Protein AF-A0A663LPG2-F1 (afdb_monomer_lite)

pLDDT: mean 79.0, std 19.65, range [31.73, 98.38]

Secondary structure (DSSP, 8-state):
--------PPPP---------PPPHHHHHHHHHHHHHHHHHHHHHHHHSHHHHHHHHHHHHHHHHHHHHHHHHHHHHHHHHHHTTT--S----GGGHHHHHHHHHHHHHHHHHHHHHHHHHHHGGGHHHHHHHHHHHHHHHHHHHHHHHHHHHHHHHHHHHHHHHHHHHHHHHTT--------

Organism: Athene cunicularia (NCBI:txid194338)

Sequence (183 aa):
MLLLFHACSPPPCSHFLPFYFLPHPKRVNRMLKMPEILQLEKEVADIVHPFYLGKKCEILQDMNRHLEAVLKEKKALRKRLVMSRCQETLPIDAAFHRYIVELLNEAVTFIEKLESHLQTVRTMPQIPNIMKNMDTALTKTELLVMDLEELADQILKWGEWQKEVYSDSICNTAGFDFGLSLT

Structure (mmCIF, N/CA/C/O backbone):
data_AF-A0A663LPG2-F1
#
_entry.id   AF-A0A663LPG2-F1
#
loop_
_atom_site.group_PDB
_atom_site.id
_atom_site.type_symbol
_atom_site.label_atom_id
_atom_site.label_alt_id
_atom_site.label_comp_id
_atom_site.label_asym_id
_atom_site.label_entity_id
_atom_site.label_seq_id
_atom_site.pdbx_PDB_ins_code
_atom_site.Cartn_x
_atom_site.Cartn_y
_atom_site.Cartn_z
_atom_site.occupancy
_atom_site.B_iso_or_equiv
_atom_site.auth_seq_id
_atom_site.auth_comp_id
_atom_site.auth_asym_id
_atom_site.auth_atom_id
_atom_site.pdbx_PDB_model_num
ATOM 1 N N . MET A 1 1 ? -31.382 -1.970 135.606 1.00 36.94 1 MET A N 1
ATOM 2 C CA . MET A 1 1 ? -31.808 -3.183 136.335 1.00 36.94 1 MET A CA 1
ATOM 3 C C . MET A 1 1 ? -32.531 -4.049 135.304 1.00 36.94 1 MET A C 1
ATOM 5 O O . MET A 1 1 ? -33.642 -3.707 134.941 1.00 36.94 1 MET A O 1
ATOM 9 N N . LEU A 1 2 ? -31.834 -4.888 134.520 1.00 31.73 2 LEU A N 1
ATOM 10 C CA . LEU A 1 2 ? -31.554 -6.306 134.838 1.00 31.73 2 LEU A CA 1
ATOM 11 C C . LEU A 1 2 ? -32.827 -6.944 135.438 1.00 31.73 2 LEU A C 1
ATOM 13 O O . LEU A 1 2 ? -33.217 -6.555 136.530 1.00 31.73 2 LEU A O 1
ATOM 17 N N . LEU A 1 3 ? -33.528 -7.862 134.761 1.00 35.97 3 LEU A N 1
ATOM 18 C CA . LEU A 1 3 ? -33.051 -9.232 134.541 1.00 35.97 3 LEU A CA 1
ATOM 19 C C . LEU A 1 3 ? -33.918 -10.056 133.547 1.00 35.97 3 LEU A C 1
ATOM 21 O O . LEU A 1 3 ? -35.136 -9.925 133.543 1.00 35.97 3 LEU A O 1
ATOM 25 N N . LEU A 1 4 ? -33.225 -10.963 132.831 1.00 38.50 4 LEU A N 1
ATOM 26 C CA . LEU A 1 4 ? -33.575 -12.361 132.465 1.00 38.50 4 LEU A CA 1
ATOM 27 C C . LEU A 1 4 ? -34.835 -12.590 131.600 1.00 38.50 4 LEU A C 1
ATOM 29 O O . LEU A 1 4 ? -35.951 -12.558 132.098 1.00 38.50 4 LEU A O 1
ATOM 33 N N . PHE A 1 5 ? -34.747 -12.813 130.279 1.00 36.38 5 PHE A N 1
ATOM 34 C CA . PHE A 1 5 ? -34.211 -14.009 129.589 1.00 36.38 5 PHE A CA 1
ATOM 35 C C . PHE A 1 5 ? -34.406 -15.321 130.366 1.00 36.38 5 PHE A C 1
ATOM 37 O O . PHE A 1 5 ? -33.590 -15.663 131.218 1.00 36.38 5 PHE A O 1
ATOM 44 N N . HIS A 1 6 ? -35.436 -16.093 130.001 1.00 40.69 6 HIS A N 1
ATOM 45 C CA . HIS A 1 6 ? -35.475 -17.528 130.273 1.00 40.69 6 HIS A CA 1
ATOM 46 C C . HIS A 1 6 ? -35.684 -18.317 128.976 1.00 40.69 6 HIS A C 1
ATOM 48 O O . HIS A 1 6 ? -36.592 -18.057 128.190 1.00 40.69 6 HIS A O 1
ATOM 54 N N . ALA A 1 7 ? -34.752 -19.244 128.779 1.00 42.06 7 ALA A N 1
ATOM 55 C CA . ALA A 1 7 ? -34.512 -20.110 127.638 1.00 42.06 7 ALA A CA 1
ATOM 56 C C . ALA A 1 7 ? -35.745 -20.869 127.114 1.00 42.06 7 ALA A C 1
ATOM 58 O O . ALA A 1 7 ? -36.407 -21.582 127.866 1.00 42.06 7 ALA A O 1
ATOM 59 N N . CYS A 1 8 ? -35.954 -20.820 125.796 1.00 35.09 8 CYS A N 1
ATOM 60 C CA . CYS A 1 8 ? -36.625 -21.885 125.058 1.00 35.09 8 CYS A CA 1
ATOM 61 C C . CYS A 1 8 ? -35.524 -22.690 124.348 1.00 35.09 8 CYS A C 1
ATOM 63 O O . CYS A 1 8 ? -34.807 -22.146 123.508 1.00 35.09 8 CYS A O 1
ATOM 65 N N . SER A 1 9 ? -35.315 -23.940 124.764 1.00 43.22 9 SER A N 1
ATOM 66 C CA . SER A 1 9 ? -34.297 -24.837 124.201 1.00 43.22 9 SER A CA 1
ATOM 67 C C . SER A 1 9 ? -34.507 -25.069 122.698 1.00 43.22 9 SER A C 1
ATOM 69 O O . SER A 1 9 ? -35.649 -25.263 122.279 1.00 43.22 9 SER A O 1
ATOM 71 N N . PRO A 1 10 ? -33.442 -25.138 121.878 1.00 50.84 10 PRO A N 1
ATOM 72 C CA . PRO A 1 10 ? -33.573 -25.602 120.503 1.00 50.84 10 PRO A CA 1
ATOM 73 C C . PRO A 1 10 ? -33.775 -27.132 120.480 1.00 50.84 10 PRO A C 1
ATOM 75 O O . PRO A 1 10 ? -33.128 -27.837 121.261 1.00 50.84 10 PRO A O 1
ATOM 78 N N . PRO A 1 11 ? -34.633 -27.684 119.600 1.00 53.28 11 PRO A N 1
ATOM 79 C CA . PRO A 1 11 ? -34.615 -29.113 119.307 1.00 53.28 11 PRO A CA 1
ATOM 80 C C . PRO A 1 11 ? -33.352 -29.475 118.497 1.00 53.28 11 PRO A C 1
ATOM 82 O O . PRO A 1 11 ? -32.727 -28.599 117.891 1.00 53.28 11 PRO A O 1
ATOM 85 N N . PRO A 1 12 ? -32.933 -30.752 118.517 1.00 49.31 12 PRO A N 1
ATOM 86 C CA . PRO A 1 12 ? -31.589 -31.157 118.131 1.00 49.31 12 PRO A CA 1
ATOM 87 C C . PRO A 1 12 ? -31.351 -31.015 116.626 1.00 49.31 12 PRO A C 1
ATOM 89 O O . PRO A 1 12 ? -32.238 -31.236 115.803 1.00 49.31 12 PRO A O 1
ATOM 92 N N . CYS A 1 13 ? -30.110 -30.667 116.290 1.00 46.69 13 CYS A N 1
ATOM 93 C CA . CYS A 1 13 ? -29.591 -30.526 114.939 1.00 46.69 13 CYS A CA 1
ATOM 94 C C . CYS A 1 13 ? -29.928 -31.744 114.063 1.00 46.69 13 CYS A C 1
ATOM 96 O O . CYS A 1 13 ? -29.320 -32.806 114.194 1.00 46.69 13 CYS A O 1
ATOM 98 N N . SER A 1 14 ? -30.838 -31.579 113.104 1.00 43.94 14 SER A N 1
ATOM 99 C CA . SER A 1 14 ? -30.910 -32.465 111.947 1.00 43.94 14 SER A CA 1
ATOM 100 C C . SER A 1 14 ? -29.763 -32.108 111.005 1.00 43.94 14 SER A C 1
ATOM 102 O O . SER A 1 14 ? -29.726 -31.013 110.441 1.00 43.94 14 SER A O 1
ATOM 104 N N . HIS A 1 15 ? -28.812 -33.032 110.881 1.00 47.00 15 HIS A N 1
ATOM 105 C CA . HIS A 1 15 ? -27.681 -32.992 109.964 1.00 47.00 15 HIS A CA 1
ATOM 106 C C . HIS A 1 15 ? -28.121 -32.580 108.549 1.00 47.00 15 HIS A C 1
ATOM 108 O O . HIS A 1 15 ? -28.647 -33.392 107.790 1.00 47.00 15 HIS A O 1
ATOM 114 N N . PHE A 1 16 ? -27.859 -31.331 108.166 1.00 42.25 16 PHE A N 1
ATOM 115 C CA . PHE A 1 16 ? -27.846 -30.950 106.759 1.00 42.25 16 PHE A CA 1
ATOM 116 C C . PHE A 1 16 ? -26.525 -31.435 106.162 1.00 42.25 16 PHE A C 1
ATOM 118 O O . PHE A 1 16 ? -25.495 -30.770 106.252 1.00 42.25 16 PHE A O 1
ATOM 125 N N . LEU A 1 17 ? -26.552 -32.627 105.565 1.00 45.06 17 LEU A N 1
ATOM 126 C CA . LEU A 1 17 ? -25.561 -32.990 104.556 1.00 45.06 17 LEU A CA 1
ATOM 127 C C . LEU A 1 17 ? -25.638 -31.943 103.431 1.00 45.06 17 LEU A C 1
ATOM 129 O O . LEU A 1 17 ? -26.748 -31.631 102.984 1.00 45.06 17 LEU A O 1
ATOM 133 N N . PRO A 1 18 ? -24.507 -31.399 102.947 1.00 45.03 18 PRO A N 1
ATOM 134 C CA . PRO A 1 18 ? -24.533 -30.543 101.778 1.00 45.03 18 PRO A CA 1
ATOM 135 C C . PRO A 1 18 ? -24.946 -31.427 100.605 1.00 45.03 18 PRO A C 1
ATOM 137 O O . PRO A 1 18 ? -24.195 -32.293 100.155 1.00 45.03 18 PRO A O 1
ATOM 140 N N . PHE A 1 19 ? -26.180 -31.246 100.144 1.00 44.72 19 PHE A N 1
ATOM 141 C CA . PHE A 1 19 ? -26.645 -31.807 98.889 1.00 44.72 19 PHE A CA 1
ATOM 142 C C . PHE A 1 19 ? -25.753 -31.224 97.786 1.00 44.72 19 PHE A C 1
ATOM 144 O O . PHE A 1 19 ? -26.004 -30.134 97.271 1.00 44.72 19 PHE A O 1
ATOM 151 N N . TYR A 1 20 ? -24.688 -31.938 97.420 1.00 53.47 20 TYR A N 1
ATOM 152 C CA . TYR A 1 20 ? -24.052 -31.750 96.127 1.00 53.47 20 TYR A CA 1
ATOM 153 C C . TYR A 1 20 ? -25.104 -32.142 95.097 1.00 53.47 20 TYR A C 1
ATOM 155 O O . TYR A 1 20 ? -25.332 -33.321 94.829 1.00 53.47 20 TYR A O 1
ATOM 163 N N . PHE A 1 21 ? -25.819 -31.142 94.586 1.00 59.56 21 PHE A N 1
ATOM 164 C CA . PHE A 1 21 ? -26.759 -31.313 93.493 1.00 59.56 21 PHE A CA 1
ATOM 165 C C . PHE A 1 21 ? -25.969 -31.816 92.284 1.00 59.56 21 PHE A C 1
ATOM 167 O O . PHE A 1 21 ? -25.383 -31.033 91.537 1.00 59.56 21 PHE A O 1
ATOM 174 N N . LEU A 1 22 ? -25.924 -33.138 92.109 1.00 62.94 22 LEU A N 1
ATOM 175 C CA . LEU A 1 22 ? -25.410 -33.759 90.900 1.00 62.94 22 LEU A CA 1
ATOM 176 C C . LEU A 1 22 ? -26.275 -33.253 89.740 1.00 62.94 22 LEU A C 1
ATOM 178 O O . LEU A 1 22 ? -27.493 -33.473 89.737 1.00 62.94 22 LEU A O 1
ATOM 182 N N . PRO A 1 23 ? -25.696 -32.507 88.783 1.00 68.75 23 PRO A N 1
ATOM 183 C CA . PRO A 1 23 ? -26.473 -31.931 87.705 1.00 68.75 23 PRO A CA 1
ATOM 184 C C . PRO A 1 23 ? -27.132 -33.057 86.910 1.00 68.75 23 PRO A C 1
ATOM 186 O O . PRO A 1 23 ? -26.486 -34.035 86.537 1.00 68.75 23 PRO A O 1
ATOM 189 N N . HIS A 1 24 ? -28.433 -32.912 86.639 1.00 79.31 24 HIS A N 1
ATOM 190 C CA . HIS A 1 24 ? -29.172 -33.899 85.858 1.00 79.31 24 HIS A CA 1
ATOM 191 C C . HIS A 1 24 ? -28.435 -34.225 84.544 1.00 79.31 24 HIS A C 1
ATOM 193 O O . HIS A 1 24 ? -27.950 -33.299 83.886 1.00 79.31 24 HIS A O 1
ATOM 199 N N . PRO A 1 25 ? -28.439 -35.491 84.082 1.00 78.38 25 PRO A N 1
ATOM 200 C CA . PRO A 1 25 ? -27.711 -35.923 82.882 1.00 78.38 25 PRO A CA 1
ATOM 201 C C . PRO A 1 25 ? -28.014 -35.068 81.641 1.00 78.38 25 PRO A C 1
ATOM 203 O O . PRO A 1 25 ? -27.132 -34.737 80.853 1.00 78.38 25 PRO A O 1
ATOM 206 N N . LYS A 1 26 ? -29.269 -34.616 81.507 1.00 79.25 26 LYS A N 1
ATOM 207 C CA . LYS A 1 26 ? -29.713 -33.712 80.432 1.00 79.25 26 LYS A CA 1
ATOM 208 C C . LYS A 1 26 ? -29.022 -32.343 80.469 1.00 79.25 26 LYS A C 1
AT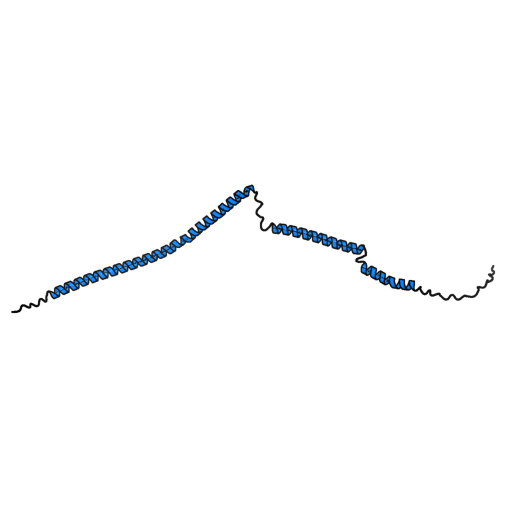OM 210 O O . LYS A 1 26 ? -28.841 -31.718 79.429 1.00 79.25 26 LYS A O 1
ATOM 215 N N . ARG A 1 27 ? -28.672 -31.846 81.657 1.00 79.81 27 ARG A N 1
ATOM 216 C CA . ARG A 1 27 ? -27.989 -30.562 81.860 1.00 79.81 27 ARG A CA 1
ATOM 217 C C . ARG A 1 27 ? -26.504 -30.678 81.520 1.00 79.81 27 ARG A C 1
ATOM 219 O O . ARG A 1 27 ? -26.007 -29.827 80.795 1.00 79.81 27 ARG A O 1
ATOM 226 N N . VAL A 1 28 ? -25.858 -31.766 81.941 1.00 81.44 28 VAL A N 1
ATOM 227 C CA . VAL A 1 28 ? -24.457 -32.073 81.601 1.00 81.44 28 VAL A CA 1
ATOM 228 C C . VAL A 1 28 ? -24.283 -32.237 80.090 1.00 81.44 28 VAL A C 1
ATOM 230 O O . VAL A 1 28 ? -23.435 -31.581 79.498 1.00 81.44 28 VAL A O 1
ATOM 233 N N . ASN A 1 29 ? -25.160 -33.006 79.435 1.00 82.25 29 ASN A N 1
ATOM 234 C CA . ASN A 1 29 ? -25.123 -33.189 77.981 1.00 82.25 29 ASN A CA 1
ATOM 235 C C . ASN A 1 29 ? -25.323 -31.871 77.207 1.00 82.25 29 ASN A C 1
ATOM 237 O O . ASN A 1 29 ? -24.709 -31.659 76.170 1.00 82.25 29 ASN A O 1
ATOM 241 N N . ARG A 1 30 ? -26.160 -30.951 77.710 1.00 82.94 30 ARG A N 1
ATOM 242 C CA . ARG A 1 30 ? -26.286 -29.609 77.117 1.00 82.94 30 ARG A CA 1
ATOM 243 C C . ARG A 1 30 ? -25.010 -28.792 77.288 1.00 82.94 30 ARG A C 1
ATOM 245 O O . ARG A 1 30 ? -24.569 -28.189 76.322 1.00 82.94 30 ARG A O 1
ATOM 252 N N . MET A 1 31 ? -24.414 -28.791 78.481 1.00 82.56 31 MET A N 1
ATOM 253 C CA . MET A 1 31 ? -23.178 -28.044 78.748 1.00 82.56 31 MET A CA 1
ATOM 254 C C . MET A 1 31 ? -22.002 -28.546 77.908 1.00 82.56 31 MET A C 1
ATOM 256 O O . MET A 1 31 ? -21.205 -27.730 77.470 1.00 82.56 31 MET A O 1
ATOM 260 N N . LEU A 1 32 ? -21.930 -29.849 77.621 1.00 87.19 32 LEU A N 1
ATOM 261 C CA . LEU A 1 32 ? -20.898 -30.420 76.750 1.00 87.19 32 LEU A CA 1
ATOM 262 C C . LEU A 1 32 ? -21.072 -30.044 75.268 1.00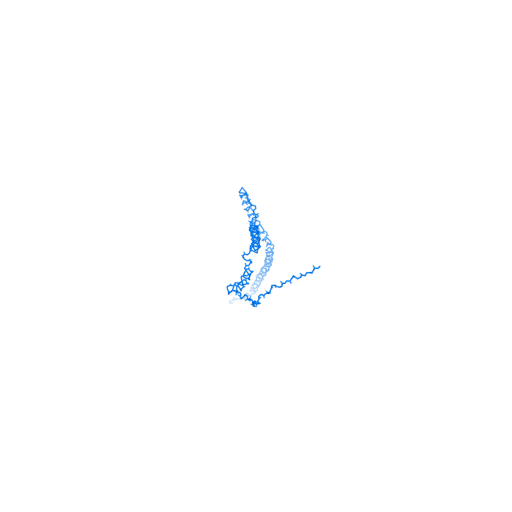 87.19 32 LEU A C 1
ATOM 264 O O . LEU A 1 32 ? -20.081 -29.974 74.555 1.00 87.19 32 LEU A O 1
ATOM 268 N N . LYS A 1 33 ? -22.302 -29.765 74.811 1.00 86.25 33 LYS A N 1
ATOM 269 C CA . LYS A 1 33 ? -22.598 -29.397 73.412 1.00 86.25 33 LYS A CA 1
ATOM 270 C C . LYS A 1 33 ? -22.426 -27.909 73.103 1.00 86.25 33 LYS A C 1
ATOM 272 O O . LYS A 1 33 ? -22.193 -27.550 71.956 1.00 86.25 33 LYS A O 1
ATOM 277 N N . MET A 1 34 ? -22.546 -27.034 74.102 1.00 86.75 34 MET A N 1
ATOM 278 C CA . MET A 1 34 ? -22.424 -25.580 73.901 1.00 86.75 34 MET A CA 1
ATOM 279 C C . MET A 1 34 ? -21.070 -25.139 73.313 1.00 86.75 34 MET A C 1
ATOM 281 O O . MET A 1 34 ? -21.086 -24.316 72.403 1.00 86.75 34 MET A O 1
ATOM 285 N N . PRO A 1 35 ? -19.910 -25.668 73.754 1.00 89.62 35 PRO A N 1
ATOM 286 C CA . PRO A 1 35 ? -18.616 -25.309 73.173 1.00 89.62 35 PRO A CA 1
ATOM 287 C C . PRO A 1 35 ? -18.516 -25.686 71.694 1.00 89.62 35 PRO A C 1
ATOM 289 O O . PRO A 1 35 ? -17.987 -24.919 70.901 1.00 89.62 35 PRO A O 1
ATOM 292 N N . GLU A 1 36 ? -19.058 -26.848 71.328 1.00 88.12 36 GLU A N 1
ATOM 293 C CA . GLU A 1 36 ? -19.054 -27.368 69.960 1.00 88.12 36 GLU A CA 1
ATOM 294 C C . GLU A 1 36 ? -19.925 -26.500 69.037 1.00 88.12 36 GLU A C 1
ATOM 296 O O . GLU A 1 36 ? -19.512 -26.150 67.936 1.00 88.12 36 GLU A O 1
ATOM 301 N N . ILE A 1 37 ? -21.092 -26.060 69.526 1.00 86.81 37 ILE A N 1
ATOM 302 C CA . ILE A 1 37 ? -21.976 -25.125 68.813 1.00 86.81 37 ILE A CA 1
ATOM 303 C C . ILE A 1 37 ? -21.298 -23.764 68.622 1.00 86.81 37 ILE A C 1
ATOM 305 O O . ILE A 1 37 ? -21.288 -23.243 67.514 1.00 86.81 37 ILE A O 1
ATOM 309 N N . LEU A 1 38 ? -20.688 -23.207 69.670 1.00 87.00 38 LEU A N 1
ATOM 310 C CA . LEU A 1 38 ? -19.997 -21.914 69.591 1.00 87.00 38 LEU A CA 1
ATOM 311 C C . LEU A 1 38 ? -18.782 -21.962 68.654 1.00 87.00 38 LEU A C 1
ATOM 313 O O . LEU A 1 38 ? -18.487 -20.993 67.955 1.00 87.00 38 LEU A O 1
ATOM 317 N N . GLN A 1 39 ? -18.077 -23.093 68.627 1.00 90.25 39 GLN A N 1
ATOM 318 C CA . GLN A 1 39 ? -16.966 -23.316 67.711 1.00 90.25 39 GLN A CA 1
ATOM 319 C C . GLN A 1 39 ? -17.459 -23.385 66.259 1.00 90.25 39 GLN A C 1
ATOM 321 O O . GLN A 1 39 ? -16.895 -22.710 65.400 1.00 90.25 39 GLN A O 1
ATOM 326 N N . LEU A 1 40 ? -18.552 -24.110 65.999 1.00 87.12 40 LEU A N 1
ATOM 327 C CA . LEU A 1 40 ? -19.189 -24.157 64.680 1.00 87.12 40 LEU A CA 1
ATOM 328 C C . LEU A 1 40 ? -19.693 -22.776 64.235 1.00 87.12 40 LEU A C 1
ATOM 330 O O . LEU A 1 40 ? -19.466 -22.375 63.098 1.00 87.12 40 LEU A O 1
ATOM 334 N N . GLU A 1 41 ? -20.321 -22.004 65.123 1.00 86.25 41 GLU A N 1
ATOM 335 C CA . GLU A 1 41 ? -20.753 -20.632 64.821 1.00 86.25 41 GLU A CA 1
ATOM 336 C C . GLU A 1 41 ? -19.573 -19.733 64.441 1.00 86.25 41 GLU A C 1
ATOM 338 O O . GLU A 1 41 ? -19.681 -18.931 63.515 1.00 86.25 41 GLU A O 1
ATOM 343 N N . LYS A 1 42 ? -18.427 -19.894 65.110 1.00 87.12 42 LYS A N 1
ATOM 344 C CA . LYS A 1 42 ? -17.199 -19.161 64.794 1.00 87.12 42 LYS A CA 1
ATOM 345 C C . LYS A 1 42 ? -16.592 -19.585 63.455 1.00 87.12 42 LYS A C 1
ATOM 347 O O . LYS A 1 42 ? -16.136 -18.722 62.709 1.00 87.12 42 LYS A O 1
ATOM 352 N N . GLU A 1 43 ? -16.574 -20.881 63.156 1.00 88.19 43 GLU A N 1
ATOM 353 C CA . GLU A 1 43 ? -16.028 -21.430 61.907 1.00 88.19 43 GLU A CA 1
ATOM 354 C C . GLU A 1 43 ? -16.861 -21.046 60.683 1.00 88.19 43 GLU A C 1
ATOM 356 O O . GLU A 1 43 ? -16.311 -20.866 59.602 1.00 88.19 43 GLU A O 1
ATOM 361 N N . VAL A 1 44 ? -18.171 -20.873 60.864 1.00 88.31 44 VAL A N 1
ATOM 362 C CA . VAL A 1 44 ? -19.126 -20.569 59.788 1.00 88.31 44 VAL A CA 1
ATOM 363 C C . VAL A 1 44 ? -19.481 -19.066 59.739 1.00 88.31 44 VAL A C 1
ATOM 365 O O . VAL A 1 44 ? -20.188 -18.595 58.842 1.00 88.31 44 VAL A O 1
ATOM 368 N N . ALA A 1 45 ? -18.967 -18.260 60.676 1.00 85.44 45 ALA A N 1
ATOM 369 C CA . ALA A 1 45 ? -19.272 -16.831 60.781 1.00 85.44 45 ALA A CA 1
ATOM 370 C C . ALA A 1 45 ? -18.955 -16.051 59.497 1.00 85.44 45 ALA A C 1
ATOM 372 O O . ALA A 1 45 ? -19.655 -15.100 59.157 1.00 85.44 45 ALA A O 1
ATOM 373 N N . ASP A 1 46 ? -17.929 -16.451 58.753 1.00 81.19 46 ASP A N 1
ATOM 374 C CA . ASP A 1 46 ? -17.491 -15.771 57.539 1.00 81.19 46 ASP A CA 1
ATOM 375 C C . ASP A 1 46 ? -18.445 -15.958 56.340 1.00 81.19 46 ASP A C 1
ATOM 377 O O . ASP A 1 46 ? -18.305 -15.240 55.343 1.00 81.19 46 ASP A O 1
ATOM 381 N N . ILE A 1 47 ? -19.392 -16.898 56.425 1.00 86.00 47 ILE A N 1
ATOM 382 C CA . ILE A 1 47 ? -20.415 -17.162 55.402 1.00 86.00 47 ILE A CA 1
ATOM 383 C C . ILE A 1 47 ? -21.855 -16.994 55.903 1.00 86.00 47 ILE A C 1
ATOM 385 O O . ILE A 1 47 ? -22.747 -16.791 55.085 1.00 86.00 47 ILE A O 1
ATOM 389 N N . VAL A 1 48 ? -22.100 -17.029 57.217 1.00 83.25 48 VAL A N 1
ATOM 390 C CA . VAL A 1 48 ? -23.453 -16.879 57.792 1.00 83.25 48 VAL A CA 1
ATOM 391 C C . VAL A 1 48 ? -23.671 -15.516 58.443 1.00 83.25 48 VAL A C 1
ATOM 393 O O . VAL A 1 48 ? -24.788 -14.999 58.423 1.00 83.25 48 VAL A O 1
ATOM 396 N N . HIS A 1 49 ? -22.636 -14.893 59.010 1.00 89.75 49 HIS A N 1
ATOM 397 C CA . HIS A 1 49 ? -22.830 -13.656 59.755 1.00 89.75 49 HIS A CA 1
ATOM 398 C C . HIS A 1 49 ? -22.919 -12.444 58.801 1.00 89.75 49 HIS A C 1
ATOM 400 O O . HIS A 1 49 ? -21.975 -12.193 58.039 1.00 89.75 49 HIS A O 1
ATOM 406 N N . PRO A 1 50 ? -23.987 -11.620 58.883 1.00 89.25 50 PRO A N 1
ATOM 407 C CA . PRO A 1 50 ? -24.243 -10.527 57.939 1.00 89.25 50 PRO A CA 1
ATOM 408 C C . PRO A 1 50 ? -23.084 -9.540 57.774 1.00 89.25 50 PRO A C 1
ATOM 410 O O . PRO A 1 50 ? -22.826 -9.075 56.671 1.00 89.25 50 PRO A O 1
ATOM 413 N N . PHE A 1 51 ? -22.352 -9.250 58.855 1.00 88.62 51 PHE A N 1
ATOM 414 C CA . PHE A 1 51 ? -21.179 -8.370 58.811 1.00 88.62 51 PHE A CA 1
ATOM 415 C C . PHE A 1 51 ? -20.061 -8.891 57.889 1.00 88.62 51 PHE A C 1
ATOM 417 O O . PHE A 1 51 ? -19.595 -8.167 57.009 1.00 88.62 51 PHE A O 1
ATOM 424 N N . TYR A 1 52 ? -19.626 -10.145 58.068 1.00 87.69 52 TYR A N 1
ATOM 425 C CA . TYR A 1 52 ? -18.543 -10.715 57.261 1.00 87.69 52 TYR A CA 1
ATOM 426 C C . TYR A 1 52 ? -19.002 -10.974 55.825 1.00 87.69 52 TYR A C 1
ATOM 428 O O . TYR A 1 52 ? -18.241 -10.734 54.886 1.00 87.69 52 TYR A O 1
ATOM 436 N N . LEU A 1 53 ? -20.261 -11.387 55.654 1.00 89.56 53 LEU A N 1
ATOM 437 C CA . LEU A 1 53 ? -20.868 -11.576 54.343 1.00 89.56 53 LEU A CA 1
ATOM 438 C C . LEU A 1 53 ? -20.958 -10.253 53.570 1.00 89.56 53 LEU A C 1
ATOM 440 O O . LEU A 1 53 ? -20.520 -10.191 52.426 1.00 89.56 53 LEU A O 1
ATOM 444 N N . GLY A 1 54 ? -21.437 -9.182 54.210 1.00 91.38 54 GLY A N 1
ATOM 445 C CA . GLY A 1 54 ? -21.521 -7.846 53.619 1.00 91.38 54 GLY A CA 1
ATOM 446 C C . GLY A 1 54 ? -20.161 -7.344 53.141 1.00 91.38 54 GLY A C 1
ATOM 447 O O . GLY A 1 54 ? -20.023 -6.940 51.990 1.00 91.38 54 GLY A O 1
ATOM 448 N N . LYS A 1 55 ? -19.121 -7.500 53.970 1.00 92.38 55 LYS A N 1
ATOM 449 C CA . LYS A 1 55 ? -17.748 -7.132 53.602 1.00 92.38 55 LYS A CA 1
ATOM 450 C C . LYS A 1 55 ? -17.226 -7.921 52.393 1.00 92.38 55 LYS A C 1
ATOM 452 O O . LYS A 1 55 ? -16.581 -7.352 51.516 1.00 92.38 55 LYS A O 1
ATOM 457 N N . LYS A 1 56 ? -17.509 -9.227 52.312 1.00 92.25 56 LYS A N 1
ATOM 458 C CA . LYS A 1 56 ? -17.156 -10.049 51.139 1.00 92.25 56 LYS A CA 1
ATOM 459 C C . LYS A 1 56 ? -17.939 -9.617 49.892 1.00 92.25 56 LYS A C 1
ATOM 461 O O . LYS A 1 56 ? -17.356 -9.537 48.812 1.00 92.25 56 LYS A O 1
ATOM 466 N N . CYS A 1 57 ? -19.228 -9.305 50.033 1.00 93.25 57 CYS A N 1
ATOM 467 C CA . CYS A 1 57 ? -20.061 -8.800 48.942 1.00 93.25 57 CYS A CA 1
ATOM 468 C C . CYS A 1 57 ? -19.551 -7.460 48.402 1.00 93.25 57 CYS A C 1
ATOM 470 O O . CYS A 1 57 ? -19.493 -7.296 47.188 1.00 93.25 57 CYS A O 1
ATOM 472 N N . GLU A 1 58 ? -19.135 -6.535 49.268 1.00 95.62 58 GLU A N 1
ATOM 473 C CA . GLU A 1 58 ? -18.549 -5.253 48.859 1.00 95.62 58 GLU A CA 1
ATOM 474 C C . GLU A 1 58 ? -17.279 -5.447 48.027 1.00 95.62 58 GLU A C 1
ATOM 476 O O . GLU A 1 58 ? -17.160 -4.862 46.952 1.00 95.62 58 GLU A O 1
ATOM 481 N N . ILE A 1 59 ? -16.370 -6.323 48.470 1.00 95.94 59 ILE A N 1
ATOM 482 C CA . ILE A 1 59 ? -15.134 -6.643 47.740 1.00 95.94 59 ILE A CA 1
ATOM 483 C C . ILE A 1 59 ? -15.450 -7.233 46.358 1.00 95.94 59 ILE A C 1
ATOM 485 O O . ILE A 1 59 ? -14.859 -6.831 45.356 1.00 95.94 59 ILE A O 1
ATOM 489 N N . LEU A 1 60 ? -16.402 -8.168 46.280 1.00 96.81 60 LEU A N 1
ATOM 490 C CA . LEU A 1 60 ? -16.811 -8.775 45.010 1.00 96.81 60 LEU A CA 1
ATOM 491 C C . LEU A 1 60 ? -17.477 -7.766 44.070 1.00 96.81 60 LEU A C 1
ATOM 493 O O . LEU A 1 60 ? -17.218 -7.774 42.867 1.00 96.81 60 LEU A O 1
ATOM 497 N N . GLN A 1 61 ? -18.317 -6.879 44.603 1.00 97.69 61 GLN A N 1
ATOM 498 C CA . GLN A 1 61 ? -18.922 -5.805 43.819 1.00 97.69 61 GLN A CA 1
ATOM 499 C C . GLN A 1 61 ? -17.866 -4.840 43.288 1.00 97.69 61 GLN A C 1
ATOM 501 O O . GLN A 1 61 ? -17.965 -4.398 42.144 1.00 97.69 61 GLN A O 1
ATOM 506 N N . ASP A 1 62 ? -16.848 -4.536 44.088 1.00 98.12 62 ASP A N 1
ATOM 507 C CA . ASP A 1 62 ? -15.757 -3.667 43.674 1.00 98.12 62 ASP A CA 1
ATOM 508 C C . ASP A 1 62 ? -14.916 -4.291 42.556 1.00 98.12 62 ASP A C 1
ATOM 510 O O . ASP A 1 62 ? -14.713 -3.672 41.510 1.00 98.12 62 ASP A O 1
ATOM 514 N N . MET A 1 63 ? -14.551 -5.569 42.698 1.00 98.19 63 MET A N 1
ATOM 515 C CA . MET A 1 63 ? -13.923 -6.342 41.623 1.00 98.19 63 MET A CA 1
ATOM 516 C C . MET A 1 63 ? -14.758 -6.336 40.340 1.00 98.19 63 MET A C 1
ATOM 518 O O . MET A 1 63 ? -14.209 -6.119 39.260 1.00 98.19 63 MET A O 1
ATOM 522 N N . ASN A 1 64 ? -16.074 -6.538 40.435 1.00 98.25 64 ASN A N 1
ATOM 523 C CA . ASN A 1 64 ? -16.951 -6.515 39.265 1.00 98.25 64 ASN A CA 1
ATOM 524 C C . ASN A 1 64 ? -16.958 -5.143 38.580 1.00 98.25 64 ASN A C 1
ATOM 526 O O . ASN A 1 64 ? -16.815 -5.082 37.359 1.00 98.25 64 ASN A O 1
ATOM 530 N N . ARG A 1 65 ? -17.030 -4.042 39.342 1.00 98.25 65 ARG A N 1
ATOM 531 C CA . ARG A 1 65 ? -16.923 -2.679 38.787 1.00 98.25 65 ARG A CA 1
ATOM 532 C C . ARG A 1 65 ? -15.593 -2.464 38.065 1.00 98.25 65 ARG A C 1
ATOM 534 O O . ARG A 1 65 ? -15.569 -1.930 36.955 1.00 98.25 65 ARG A O 1
ATOM 541 N N . HIS A 1 66 ? -14.489 -2.916 38.657 1.00 98.31 66 HIS A N 1
ATOM 542 C CA . HIS A 1 66 ? -13.172 -2.847 38.027 1.00 98.31 66 HIS A CA 1
ATOM 543 C C . HIS A 1 66 ? -13.100 -3.673 36.735 1.00 98.31 66 HIS A C 1
ATOM 545 O O . HIS A 1 66 ? -12.597 -3.184 35.722 1.00 98.31 66 HIS A O 1
ATOM 551 N N . LEU A 1 67 ? -13.640 -4.894 36.728 1.00 98.38 67 LEU A N 1
ATOM 552 C CA . LEU A 1 67 ? -13.692 -5.744 35.536 1.00 98.38 67 LEU A CA 1
ATOM 553 C C . LEU A 1 67 ? -14.531 -5.114 34.419 1.00 98.38 67 LEU A C 1
ATOM 555 O O . LEU A 1 67 ? -14.107 -5.118 33.263 1.00 98.38 67 LEU A O 1
ATOM 559 N N . GLU A 1 68 ? -15.682 -4.524 34.742 1.00 98.38 68 GLU A N 1
ATOM 560 C CA . GLU A 1 68 ? -16.506 -3.797 33.773 1.00 98.38 68 GLU A CA 1
ATOM 561 C C . GLU A 1 68 ? -15.757 -2.611 33.154 1.00 98.38 68 GLU A C 1
ATOM 563 O O . GLU A 1 68 ? -15.780 -2.437 31.930 1.00 98.38 68 GLU A O 1
ATOM 568 N N . ALA A 1 69 ? -15.036 -1.833 33.969 1.00 98.38 69 ALA A N 1
ATOM 569 C CA . ALA A 1 69 ? -14.213 -0.724 33.493 1.00 98.38 69 ALA A CA 1
ATOM 570 C C . ALA A 1 69 ? -13.106 -1.208 32.540 1.00 98.38 69 ALA A C 1
ATOM 572 O O . ALA A 1 69 ? -12.963 -0.682 31.433 1.00 98.38 69 ALA A O 1
ATOM 573 N N . VAL A 1 70 ? -12.382 -2.270 32.912 1.00 98.19 70 VAL A N 1
ATOM 574 C CA . VAL A 1 70 ? -11.339 -2.879 32.069 1.00 98.19 70 VAL A CA 1
ATOM 575 C C . VAL A 1 70 ? -11.921 -3.403 30.753 1.00 98.19 70 VAL A C 1
ATOM 577 O O . VAL A 1 70 ? -11.332 -3.209 29.688 1.00 98.19 70 VAL A O 1
ATOM 580 N N . LEU A 1 71 ? -13.093 -4.042 30.783 1.00 98.12 71 LEU A N 1
ATOM 581 C CA . LEU A 1 71 ? -13.759 -4.534 29.576 1.00 98.12 71 LEU A CA 1
ATOM 582 C C . LEU A 1 71 ? -14.207 -3.393 28.655 1.00 98.12 71 LEU A C 1
ATOM 584 O O . LEU A 1 71 ? -14.101 -3.525 27.431 1.00 98.12 71 LEU A O 1
ATOM 588 N N . LYS A 1 72 ? -14.682 -2.277 29.216 1.00 97.88 72 LYS A N 1
ATOM 589 C CA . LYS A 1 72 ? -15.056 -1.078 28.457 1.00 97.88 72 LYS A CA 1
ATOM 590 C C . LYS A 1 72 ? -13.841 -0.465 27.759 1.00 97.88 72 LYS A C 1
ATOM 592 O O . LYS A 1 72 ? -13.901 -0.239 26.550 1.00 97.88 72 LYS A O 1
ATOM 597 N N . GLU A 1 73 ? -12.730 -0.302 28.473 1.00 97.06 73 GLU A N 1
ATOM 598 C CA . GLU A 1 73 ? -11.471 0.191 27.903 1.00 97.06 73 GLU A CA 1
ATOM 599 C C . GLU A 1 73 ? -10.908 -0.760 26.844 1.00 97.06 73 GLU A C 1
ATOM 601 O O . GLU A 1 73 ? -10.545 -0.331 25.752 1.00 97.06 73 GLU A O 1
ATOM 606 N N . LYS A 1 74 ? -10.930 -2.077 27.084 1.00 95.75 74 LYS A N 1
ATOM 607 C CA . LYS A 1 74 ? -10.517 -3.079 26.087 1.00 95.75 74 LYS A CA 1
ATOM 608 C C . LYS A 1 74 ? -11.344 -2.980 24.802 1.00 95.75 74 LYS A C 1
ATOM 610 O O . LYS A 1 74 ? -10.784 -3.063 23.707 1.00 95.75 74 LYS A O 1
ATOM 615 N N . LYS A 1 75 ? -12.668 -2.803 24.908 1.00 94.69 75 LYS A N 1
ATOM 616 C CA . LYS A 1 75 ? -13.553 -2.594 23.747 1.00 94.69 75 LYS A CA 1
ATOM 617 C C . LYS A 1 75 ? -13.232 -1.280 23.027 1.00 94.69 75 LYS A C 1
ATOM 619 O O . LYS A 1 75 ? -13.135 -1.282 21.800 1.00 94.69 75 LYS A O 1
ATOM 624 N N . ALA A 1 76 ? -13.025 -0.188 23.765 1.00 91.81 76 ALA A N 1
ATOM 625 C CA . ALA A 1 76 ? -12.660 1.113 23.205 1.00 91.81 76 ALA A CA 1
ATOM 626 C C . ALA A 1 76 ? -11.301 1.071 22.487 1.00 91.81 76 ALA A C 1
ATOM 628 O O . ALA A 1 76 ? -11.177 1.545 21.357 1.00 91.81 76 ALA A O 1
ATOM 629 N N . LEU A 1 77 ? -10.304 0.430 23.096 1.00 89.12 77 LEU A N 1
ATOM 630 C CA . LEU A 1 77 ? -8.983 0.220 22.517 1.00 89.12 77 LEU A CA 1
ATOM 631 C C . LEU A 1 77 ? -9.058 -0.651 21.262 1.00 89.12 77 LEU A C 1
ATOM 633 O O . LEU A 1 77 ? -8.469 -0.292 20.248 1.00 89.12 77 LEU A O 1
ATOM 637 N N . ARG A 1 78 ? -9.827 -1.749 21.282 1.00 85.81 78 ARG A N 1
ATOM 638 C CA . ARG A 1 78 ? -10.051 -2.577 20.087 1.00 85.81 78 ARG A CA 1
ATOM 639 C C . ARG A 1 78 ? -10.685 -1.763 18.963 1.00 85.81 78 ARG A C 1
ATOM 641 O O . ARG A 1 78 ? -10.230 -1.873 17.833 1.00 85.81 78 ARG A O 1
ATOM 648 N N . LYS A 1 79 ? -11.682 -0.920 19.261 1.00 82.50 79 LYS A N 1
ATOM 649 C CA . LYS A 1 79 ? -12.279 -0.012 18.271 1.00 82.50 79 LYS A CA 1
ATOM 650 C C . LYS A 1 79 ? -11.217 0.921 17.683 1.00 82.50 79 LYS A C 1
ATOM 652 O O . LYS A 1 79 ? -11.087 0.977 16.468 1.00 82.50 79 LYS A O 1
ATOM 657 N N . ARG A 1 80 ? -10.415 1.582 18.525 1.00 82.88 80 ARG A N 1
ATOM 658 C CA . ARG A 1 80 ? -9.329 2.480 18.090 1.00 82.88 80 ARG A CA 1
ATOM 659 C C . ARG A 1 80 ? -8.285 1.767 17.227 1.00 82.88 80 ARG A C 1
ATOM 661 O O . ARG A 1 80 ? -7.949 2.278 16.171 1.00 82.88 80 ARG A O 1
ATOM 668 N N . LEU A 1 81 ? -7.820 0.587 17.639 1.00 70.19 81 LEU A N 1
ATOM 669 C CA . LEU A 1 81 ? -6.807 -0.192 16.915 1.00 70.19 81 LEU A CA 1
ATOM 670 C C . LEU A 1 81 ? -7.319 -0.774 15.589 1.00 70.19 81 LEU A C 1
ATOM 672 O O . LEU A 1 81 ? -6.546 -0.907 14.645 1.00 70.19 81 LEU A O 1
ATOM 676 N N . VAL A 1 82 ? -8.606 -1.131 15.512 1.00 66.38 82 VAL A N 1
ATOM 677 C CA . VAL A 1 82 ? -9.249 -1.569 14.261 1.00 66.38 82 VAL A CA 1
ATOM 678 C C . VAL A 1 82 ? -9.446 -0.384 13.311 1.00 66.38 82 VAL A C 1
ATOM 680 O O . VAL A 1 82 ? -9.231 -0.532 12.113 1.00 66.38 82 VAL A O 1
ATOM 683 N N . MET A 1 83 ? -9.787 0.801 13.828 1.00 57.47 83 MET A N 1
ATOM 684 C CA . MET A 1 83 ? -9.901 2.022 13.016 1.00 57.47 83 MET A CA 1
ATOM 685 C C . MET A 1 83 ? -8.523 2.524 12.534 1.00 57.47 83 MET A C 1
ATOM 687 O O . MET A 1 83 ? -8.414 3.066 11.440 1.00 57.47 83 MET A O 1
ATOM 691 N N . SER A 1 84 ? -7.447 2.295 13.297 1.00 52.50 84 SER A N 1
ATOM 692 C CA . SER A 1 84 ? -6.126 2.902 13.063 1.00 52.50 84 SER A CA 1
ATOM 693 C C . SER A 1 84 ? -5.224 2.195 12.042 1.00 52.50 84 SER A C 1
ATOM 695 O O . SER A 1 84 ? -4.033 2.491 12.006 1.00 52.50 84 SER A O 1
ATOM 697 N N . ARG A 1 85 ? -5.715 1.225 11.260 1.00 53.34 85 ARG A N 1
ATOM 698 C CA . ARG A 1 85 ? -4.888 0.587 10.211 1.00 53.34 85 ARG A CA 1
ATOM 699 C C . ARG A 1 85 ? -5.460 0.660 8.795 1.00 53.34 85 ARG A C 1
ATOM 701 O O . ARG A 1 85 ? -4.716 0.376 7.864 1.00 53.34 85 ARG A O 1
ATOM 708 N N . CYS A 1 86 ? -6.720 1.069 8.611 1.00 48.38 86 CYS A N 1
ATOM 709 C CA . CYS A 1 86 ? -7.347 1.144 7.279 1.00 48.38 86 CYS A CA 1
ATOM 710 C C . CYS A 1 86 ? -8.361 2.296 7.087 1.00 48.38 86 CYS A C 1
ATOM 712 O O . CYS A 1 86 ? -9.113 2.258 6.119 1.00 48.38 86 CYS A O 1
ATOM 714 N N . GLN A 1 87 ? -8.428 3.302 7.969 1.00 50.47 87 GLN A N 1
ATOM 715 C CA . GLN A 1 87 ? -9.379 4.425 7.837 1.00 50.47 87 GLN A CA 1
ATOM 716 C C . GLN A 1 87 ? -8.742 5.800 8.082 1.00 50.47 87 GLN A C 1
ATOM 718 O O . GLN A 1 87 ? -9.267 6.631 8.815 1.00 50.47 87 GLN A O 1
ATOM 723 N N . GLU A 1 88 ? -7.617 6.063 7.421 1.00 48.69 88 GLU A N 1
ATOM 724 C CA . GLU A 1 88 ? -7.282 7.440 7.022 1.00 48.69 88 GLU A CA 1
ATOM 725 C C . GLU A 1 88 ? -7.760 7.757 5.597 1.00 48.69 88 GLU A C 1
ATOM 727 O O . GLU A 1 88 ? -7.443 8.804 5.047 1.00 48.69 88 GLU A O 1
ATOM 732 N N . THR A 1 89 ?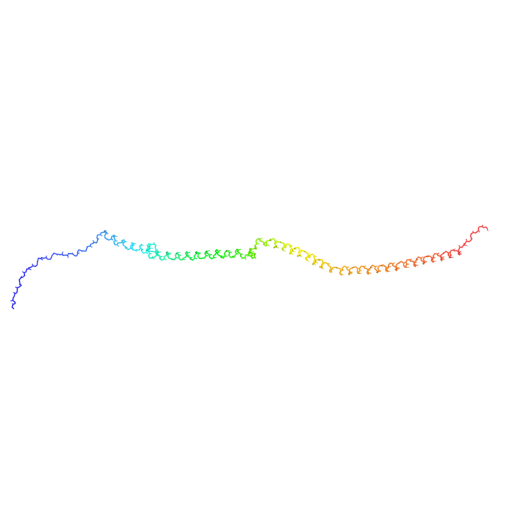 -8.616 6.923 5.002 1.00 55.47 89 THR A N 1
ATOM 733 C CA . THR A 1 89 ? -9.667 7.512 4.181 1.00 55.47 89 THR A CA 1
ATOM 734 C C . THR A 1 89 ? -10.665 8.112 5.161 1.00 55.47 89 THR A C 1
ATOM 736 O O . THR A 1 89 ? -11.479 7.410 5.764 1.00 55.47 89 THR A O 1
ATOM 739 N N . LEU A 1 90 ? -10.610 9.440 5.330 1.00 54.41 90 LEU A N 1
ATOM 740 C CA . LEU A 1 90 ? -11.836 10.190 5.608 1.00 54.41 90 LEU A CA 1
ATOM 741 C C . LEU A 1 90 ? -12.941 9.552 4.756 1.00 54.41 90 LEU A C 1
ATOM 743 O O . LEU A 1 90 ? -12.651 9.235 3.597 1.00 54.41 90 LEU A O 1
ATOM 747 N N . PRO A 1 91 ? -14.156 9.303 5.278 1.00 60.56 91 PRO A N 1
ATOM 748 C CA . PRO A 1 91 ? -15.259 8.936 4.410 1.00 60.56 91 PRO A CA 1
ATOM 749 C C . PRO A 1 91 ? -15.359 10.042 3.364 1.00 60.56 91 PRO A C 1
ATOM 751 O O . PRO A 1 91 ? -15.774 11.162 3.660 1.00 60.56 91 PRO A O 1
ATOM 754 N N . ILE A 1 92 ? -14.844 9.751 2.172 1.00 62.28 92 ILE A N 1
ATOM 755 C CA . ILE A 1 92 ? -14.937 10.641 1.039 1.00 62.28 92 ILE A CA 1
ATOM 756 C C . ILE A 1 92 ? -16.433 10.709 0.782 1.00 62.28 92 ILE A C 1
ATOM 758 O O . ILE A 1 92 ? -17.101 9.675 0.708 1.00 62.28 92 ILE A O 1
ATOM 762 N N . ASP A 1 93 ? -16.973 11.922 0.734 1.00 70.06 93 ASP A N 1
ATOM 763 C CA . ASP A 1 93 ? -18.367 12.096 0.353 1.00 70.06 93 ASP A CA 1
ATOM 764 C C . ASP A 1 93 ? -18.596 11.345 -0.966 1.00 70.06 93 ASP A C 1
ATOM 766 O O . ASP A 1 93 ? -17.776 11.435 -1.884 1.00 70.06 93 ASP A O 1
ATOM 770 N N . ALA A 1 94 ? -19.693 10.596 -1.073 1.00 71.31 94 ALA A N 1
ATOM 771 C CA . ALA A 1 94 ? -20.009 9.832 -2.274 1.00 71.31 94 ALA A CA 1
ATOM 772 C C . ALA A 1 94 ? -19.983 10.708 -3.543 1.00 71.31 94 ALA A C 1
ATOM 774 O O . ALA A 1 94 ? -19.654 10.214 -4.623 1.00 71.31 94 ALA A O 1
ATOM 775 N N . ALA A 1 95 ? -20.241 12.016 -3.408 1.00 79.69 95 ALA A N 1
ATOM 776 C CA . ALA A 1 95 ? -20.103 13.001 -4.478 1.00 79.69 95 ALA A CA 1
ATOM 777 C C . ALA A 1 95 ? -18.678 13.102 -5.064 1.00 79.69 95 ALA A C 1
ATOM 779 O O . ALA A 1 95 ? -18.517 13.419 -6.244 1.00 79.69 95 ALA A O 1
ATOM 780 N N . PHE A 1 96 ? -17.640 12.816 -4.274 1.00 80.56 96 PHE A N 1
ATOM 781 C CA . PHE A 1 96 ? -16.236 12.932 -4.676 1.00 80.56 96 PHE A CA 1
ATOM 782 C C . PHE A 1 96 ? -15.606 11.622 -5.158 1.00 80.56 96 PHE A C 1
ATOM 784 O O . PHE A 1 96 ? -14.513 11.652 -5.722 1.00 80.56 96 PHE A O 1
ATOM 791 N N . HIS A 1 97 ? -16.285 10.480 -5.010 1.00 82.56 97 HIS A N 1
ATOM 792 C CA . HIS A 1 97 ? -15.749 9.183 -5.435 1.00 82.56 97 HIS A CA 1
ATOM 793 C C . HIS A 1 97 ? -15.354 9.162 -6.913 1.00 82.56 97 HIS A C 1
ATOM 795 O O . HIS A 1 97 ? -14.268 8.691 -7.241 1.00 82.56 97 HIS A O 1
ATOM 801 N N . ARG A 1 98 ? -16.196 9.716 -7.799 1.00 87.50 98 ARG A N 1
ATOM 802 C CA . ARG A 1 98 ? -15.904 9.755 -9.240 1.00 87.50 98 ARG A CA 1
ATOM 803 C C . ARG A 1 98 ? -14.602 10.506 -9.529 1.00 87.50 98 ARG A C 1
ATOM 805 O O . ARG A 1 98 ? -13.744 9.983 -10.227 1.00 87.50 98 ARG A O 1
ATOM 812 N N . TYR A 1 99 ? -14.434 11.684 -8.934 1.00 87.44 99 TYR A N 1
ATOM 813 C CA . TYR A 1 99 ? -13.255 12.524 -9.151 1.00 87.44 99 TYR A CA 1
ATOM 814 C C . TYR A 1 99 ? -11.975 11.894 -8.602 1.00 87.44 99 TYR A C 1
ATOM 816 O O . TYR A 1 99 ? -10.918 12.016 -9.211 1.00 87.44 99 TYR A O 1
ATOM 824 N N . ILE A 1 100 ? -12.057 11.194 -7.469 1.00 87.25 100 ILE A N 1
ATOM 825 C CA . ILE A 1 100 ? -10.896 10.499 -6.906 1.00 87.25 100 ILE A CA 1
ATOM 826 C C . ILE A 1 100 ? -10.507 9.297 -7.763 1.00 87.25 100 ILE A C 1
ATOM 828 O O . ILE A 1 100 ? -9.321 9.076 -7.980 1.00 87.25 100 ILE A O 1
ATOM 832 N N . VAL A 1 101 ? -11.476 8.544 -8.286 1.00 89.00 101 VAL A N 1
ATOM 833 C CA . VAL A 1 101 ? -11.196 7.438 -9.213 1.00 89.00 101 VAL A CA 1
ATOM 834 C C . VAL A 1 101 ? -10.539 7.955 -10.494 1.00 89.00 101 VAL A C 1
ATOM 836 O O . VAL A 1 101 ? -9.538 7.390 -10.926 1.00 89.00 101 VAL A O 1
ATOM 839 N N . GLU A 1 102 ? -11.047 9.049 -11.065 1.00 92.88 102 GLU A N 1
ATOM 840 C CA . GLU A 1 102 ? -10.442 9.704 -12.232 1.00 92.88 102 GLU A CA 1
ATOM 841 C C . GLU A 1 102 ? -9.011 10.174 -11.929 1.00 92.88 102 GLU A C 1
ATOM 843 O O . GLU A 1 102 ? -8.089 9.844 -12.670 1.00 92.88 102 GLU A O 1
ATOM 848 N N . LEU A 1 103 ? -8.792 10.852 -10.799 1.00 93.75 103 LEU A N 1
ATOM 849 C CA . LEU A 1 103 ? -7.466 11.319 -10.384 1.00 93.75 103 LEU A CA 1
ATOM 850 C C . LEU A 1 103 ? -6.475 10.167 -10.183 1.00 93.75 103 LEU A C 1
ATOM 852 O O . LEU A 1 103 ? -5.323 10.267 -10.599 1.00 93.75 103 LEU A O 1
ATOM 856 N N . LEU A 1 104 ? -6.904 9.080 -9.541 1.00 93.25 104 LEU A N 1
ATOM 857 C CA . LEU A 1 104 ? -6.064 7.901 -9.337 1.00 93.25 104 LEU A CA 1
ATOM 858 C C . LEU A 1 104 ? -5.719 7.233 -10.669 1.00 93.25 104 LEU A C 1
ATOM 860 O O . LEU A 1 104 ? -4.576 6.825 -10.859 1.00 93.25 104 LEU A O 1
ATOM 864 N N . ASN A 1 105 ? -6.668 7.166 -11.603 1.00 94.56 105 ASN A N 1
ATOM 865 C CA . ASN A 1 105 ? -6.420 6.643 -12.942 1.00 94.56 105 ASN A CA 1
ATOM 866 C C . ASN A 1 105 ? -5.397 7.505 -13.706 1.00 94.56 105 ASN A C 1
ATOM 868 O O . ASN A 1 105 ? -4.432 6.980 -14.260 1.00 94.56 105 ASN A O 1
ATOM 872 N N . GLU A 1 106 ? -5.544 8.831 -13.674 1.00 96.31 106 GLU A N 1
ATOM 873 C CA . GLU A 1 106 ? -4.568 9.757 -14.264 1.00 96.31 106 GLU A CA 1
ATOM 874 C C . GLU A 1 106 ? -3.186 9.622 -13.607 1.00 96.31 106 GLU A C 1
ATOM 876 O O . GLU A 1 106 ? -2.171 9.554 -14.297 1.00 96.31 106 GLU A O 1
ATOM 881 N N . ALA A 1 107 ? -3.123 9.498 -12.278 1.00 95.31 107 ALA A N 1
ATOM 882 C CA . ALA A 1 107 ? -1.864 9.311 -11.562 1.00 95.31 107 ALA A CA 1
ATOM 883 C C . ALA A 1 107 ? -1.151 8.010 -11.965 1.00 95.31 107 ALA A C 1
ATOM 885 O O . ALA A 1 107 ? 0.055 8.024 -12.207 1.00 95.31 107 ALA A O 1
ATOM 886 N N . VAL A 1 108 ? -1.885 6.898 -12.083 1.00 96.81 108 VAL A N 1
ATOM 887 C CA . VAL A 1 108 ? -1.327 5.609 -12.524 1.00 96.81 108 VAL A CA 1
ATOM 888 C C . VAL A 1 108 ? -0.798 5.710 -13.953 1.00 96.81 108 VAL A C 1
ATOM 890 O O . VAL A 1 108 ? 0.361 5.382 -14.195 1.00 96.81 108 VAL A O 1
ATOM 893 N N . THR A 1 109 ? -1.590 6.244 -14.886 1.00 96.81 109 THR A N 1
ATOM 894 C CA . THR A 1 109 ? -1.150 6.385 -16.286 1.00 96.81 109 THR A CA 1
ATOM 895 C C . THR A 1 109 ? 0.038 7.338 -16.439 1.00 96.81 109 THR A C 1
ATOM 897 O O . THR A 1 109 ? 0.910 7.121 -17.284 1.00 96.81 109 THR A O 1
ATOM 900 N N . PHE A 1 110 ? 0.115 8.387 -15.615 1.00 97.88 110 PHE A N 1
ATOM 901 C CA . PHE A 1 110 ? 1.269 9.277 -15.568 1.00 97.88 110 PHE A CA 1
ATOM 902 C C . PHE A 1 110 ? 2.526 8.544 -15.090 1.00 97.88 110 PHE A C 1
ATOM 904 O O . PHE A 1 110 ? 3.575 8.671 -15.724 1.00 97.88 110 PHE A O 1
ATOM 911 N N . ILE A 1 111 ? 2.423 7.759 -14.012 1.00 97.38 111 ILE A N 1
ATOM 912 C CA . ILE A 1 111 ? 3.537 6.961 -13.480 1.00 97.38 111 ILE A CA 1
ATOM 913 C C . ILE A 1 111 ? 4.040 5.976 -14.540 1.00 97.38 111 ILE A C 1
ATOM 915 O O . ILE A 1 111 ? 5.240 5.925 -14.796 1.00 97.38 111 ILE A O 1
ATOM 919 N N . GLU A 1 112 ? 3.141 5.255 -15.212 1.00 96.81 112 GLU A N 1
ATOM 920 C CA . GLU A 1 112 ? 3.499 4.312 -16.281 1.00 96.81 112 GLU A CA 1
ATOM 921 C C . GLU A 1 112 ? 4.246 4.997 -17.437 1.00 96.81 112 GLU A C 1
ATOM 923 O O . GLU A 1 112 ? 5.283 4.508 -17.899 1.00 96.81 112 GLU A O 1
ATOM 928 N N . LYS A 1 113 ? 3.766 6.166 -17.887 1.00 97.19 113 LYS A N 1
ATOM 929 C CA . LYS A 1 113 ? 4.440 6.959 -18.929 1.00 97.19 113 LYS A CA 1
ATOM 930 C C . LYS A 1 113 ? 5.811 7.454 -18.476 1.00 97.19 113 LYS A C 1
ATOM 932 O O . LYS A 1 113 ? 6.768 7.396 -19.249 1.00 97.19 113 LYS A O 1
ATOM 937 N N . LEU A 1 114 ? 5.920 7.930 -17.237 1.00 97.06 114 LEU A N 1
ATOM 938 C CA . LEU A 1 114 ? 7.181 8.406 -16.677 1.00 97.06 114 LEU A CA 1
ATOM 939 C C . LEU A 1 114 ? 8.211 7.274 -16.583 1.00 97.06 114 LEU A C 1
ATOM 941 O O . LEU A 1 114 ? 9.356 7.466 -16.987 1.00 97.06 114 LEU A O 1
ATOM 945 N N . GLU A 1 115 ? 7.807 6.095 -16.111 1.00 96.50 115 GLU A N 1
ATOM 946 C CA . GLU A 1 115 ? 8.658 4.902 -16.044 1.00 96.50 115 GLU A CA 1
ATOM 947 C C . GLU A 1 115 ? 9.168 4.515 -17.443 1.00 96.50 115 GLU A C 1
ATOM 949 O O . GLU A 1 115 ? 10.367 4.309 -17.635 1.00 96.50 115 GLU A O 1
ATOM 954 N N . SER A 1 116 ? 8.288 4.508 -18.452 1.00 95.81 116 SER A N 1
ATOM 955 C CA . SER A 1 116 ? 8.659 4.241 -19.849 1.00 95.81 116 SER A CA 1
ATOM 956 C C . SER A 1 116 ? 9.681 5.250 -20.393 1.00 95.81 116 SER A C 1
ATOM 958 O O . SER A 1 116 ? 10.684 4.868 -21.011 1.00 95.81 116 SER A O 1
ATOM 960 N N . HIS A 1 117 ? 9.481 6.543 -20.121 1.00 95.62 117 HIS A N 1
ATOM 961 C CA . HIS A 1 117 ? 10.423 7.590 -20.517 1.00 95.62 117 HIS A CA 1
ATOM 962 C C . HIS A 1 117 ? 11.774 7.433 -19.806 1.00 95.62 117 HIS A C 1
ATOM 964 O O . HIS A 1 117 ? 12.820 7.508 -20.452 1.00 95.62 117 HIS A O 1
ATOM 970 N N . LEU A 1 118 ? 11.776 7.160 -18.498 1.00 93.75 118 LEU A N 1
ATOM 971 C CA . LEU A 1 118 ? 13.001 6.917 -17.732 1.00 93.75 118 LEU A CA 1
ATOM 972 C C . LEU A 1 118 ? 13.754 5.690 -18.244 1.00 93.75 118 LEU A C 1
ATOM 974 O O . LEU A 1 118 ? 14.979 5.731 -18.365 1.00 93.75 118 LEU A O 1
ATOM 978 N N . GLN A 1 119 ? 13.042 4.619 -18.588 1.00 90.44 119 GLN A N 1
ATOM 979 C CA . GLN A 1 119 ? 13.647 3.427 -19.166 1.00 90.44 119 GLN A CA 1
ATOM 980 C C . GLN A 1 119 ? 14.294 3.729 -20.521 1.00 90.44 119 GLN A C 1
ATOM 982 O O . GLN A 1 119 ? 15.435 3.331 -20.757 1.00 90.44 119 GLN A O 1
ATOM 987 N N . THR A 1 120 ? 13.622 4.509 -21.369 1.00 86.94 120 THR A N 1
ATOM 988 C CA . THR A 1 120 ? 14.172 4.976 -22.650 1.00 86.94 120 THR A CA 1
ATOM 989 C C . THR A 1 120 ? 15.470 5.766 -22.439 1.00 86.94 120 THR A C 1
ATOM 991 O O . THR A 1 120 ? 16.500 5.448 -23.039 1.00 86.94 120 THR A O 1
ATOM 994 N N . VAL A 1 121 ? 15.469 6.727 -21.506 1.00 87.12 121 VAL A N 1
ATOM 995 C CA . VAL A 1 121 ? 16.660 7.518 -21.149 1.00 87.12 121 VAL A CA 1
ATOM 996 C C . VAL A 1 121 ? 17.786 6.634 -20.606 1.00 87.12 121 VAL A C 1
ATOM 998 O O . VAL A 1 121 ? 18.941 6.864 -20.948 1.00 87.12 121 VAL A O 1
ATOM 1001 N N . ARG A 1 122 ? 17.483 5.595 -19.816 1.00 82.06 122 ARG A N 1
ATOM 1002 C CA . ARG A 1 122 ? 18.478 4.631 -19.304 1.00 82.06 122 ARG A CA 1
ATOM 1003 C C . ARG A 1 122 ? 19.064 3.721 -20.381 1.00 82.06 122 ARG A C 1
ATOM 1005 O O . ARG A 1 122 ? 20.204 3.288 -20.236 1.00 82.06 122 ARG A O 1
ATOM 1012 N N . THR A 1 123 ? 18.329 3.433 -21.453 1.00 77.62 123 THR A N 1
ATOM 1013 C CA . THR A 1 123 ? 18.850 2.658 -22.595 1.00 77.62 123 THR A CA 1
ATOM 1014 C C . THR A 1 123 ? 19.688 3.498 -23.564 1.00 77.62 123 THR A C 1
ATOM 1016 O O . THR A 1 123 ? 20.617 2.980 -24.182 1.00 77.62 123 THR A O 1
ATOM 1019 N N . MET A 1 124 ? 19.439 4.808 -23.639 1.00 67.31 124 MET A N 1
ATOM 1020 C CA . MET A 1 124 ? 20.193 5.758 -24.466 1.00 67.31 124 MET A CA 1
ATOM 1021 C C . MET A 1 124 ? 21.725 5.790 -24.219 1.00 67.31 124 MET A C 1
ATOM 1023 O O . MET A 1 124 ? 22.468 5.852 -25.200 1.00 67.31 124 MET A O 1
ATOM 1027 N N . PRO A 1 125 ? 22.267 5.680 -22.983 1.00 62.97 125 PRO A N 1
ATOM 1028 C CA . PRO A 1 125 ? 23.712 5.637 -22.733 1.00 62.97 125 PRO A CA 1
ATOM 1029 C C . PRO A 1 125 ? 24.415 4.356 -23.209 1.00 62.97 125 PRO A C 1
ATOM 1031 O O . PRO A 1 125 ? 25.623 4.234 -23.013 1.00 62.97 125 PRO A O 1
ATOM 1034 N N . GLN A 1 126 ? 23.729 3.414 -23.866 1.00 64.44 126 GLN A N 1
ATOM 1035 C CA . GLN A 1 126 ? 24.416 2.352 -24.610 1.00 64.44 126 GLN A CA 1
ATOM 1036 C C . GLN A 1 126 ? 24.938 2.817 -25.978 1.00 64.44 126 GLN A C 1
ATOM 1038 O O . GLN A 1 126 ? 25.841 2.183 -26.523 1.00 64.44 126 GLN A O 1
ATOM 1043 N N . ILE A 1 127 ? 24.452 3.948 -26.508 1.00 71.38 127 ILE A N 1
ATOM 1044 C CA . ILE A 1 127 ? 24.895 4.499 -27.799 1.00 71.38 127 ILE A CA 1
ATOM 1045 C C . ILE A 1 127 ? 26.405 4.807 -27.810 1.00 71.38 127 ILE A C 1
ATOM 1047 O O . ILE A 1 127 ? 27.066 4.365 -28.747 1.00 71.38 127 ILE A O 1
ATOM 1051 N N . PRO A 1 128 ? 27.008 5.464 -26.793 1.00 77.25 128 PRO A N 1
ATOM 1052 C CA . PRO A 1 128 ? 28.454 5.701 -26.770 1.00 77.25 128 PRO A CA 1
ATOM 1053 C C . PRO A 1 128 ? 29.290 4.417 -26.813 1.00 77.25 128 PRO A C 1
ATOM 1055 O O . PRO A 1 128 ? 30.332 4.379 -27.462 1.00 77.25 128 PRO A O 1
ATOM 1058 N N . ASN A 1 129 ? 28.834 3.348 -26.152 1.00 79.44 129 ASN A N 1
ATOM 1059 C CA . ASN A 1 129 ? 29.549 2.073 -26.151 1.00 79.44 129 ASN A CA 1
ATOM 1060 C C . ASN A 1 129 ? 29.426 1.349 -27.503 1.00 79.44 129 ASN A C 1
ATOM 1062 O O . ASN A 1 129 ? 30.401 0.799 -28.008 1.00 79.44 129 ASN A O 1
ATOM 1066 N N . ILE A 1 130 ? 28.239 1.390 -28.116 1.00 80.88 130 ILE A N 1
ATOM 1067 C CA . ILE A 1 130 ? 28.003 0.856 -29.464 1.00 80.88 130 ILE A CA 1
ATOM 1068 C C . ILE A 1 130 ? 28.846 1.617 -30.494 1.00 80.88 130 ILE A C 1
ATOM 1070 O O . ILE A 1 130 ? 29.509 0.992 -31.315 1.00 80.88 130 ILE A O 1
ATOM 1074 N N . MET A 1 131 ? 28.885 2.946 -30.406 1.00 84.50 131 MET A N 1
ATOM 1075 C CA . MET A 1 131 ? 29.676 3.811 -31.283 1.00 84.50 131 MET A CA 1
ATOM 1076 C C . MET A 1 131 ? 31.176 3.525 -31.153 1.00 84.50 131 MET A C 1
ATOM 1078 O O . MET A 1 131 ? 31.833 3.308 -32.161 1.00 84.50 131 MET A O 1
ATOM 1082 N N . LYS A 1 132 ? 31.698 3.351 -29.930 1.00 87.88 132 LYS A N 1
ATOM 1083 C CA . LYS A 1 132 ? 33.096 2.937 -29.712 1.00 87.88 132 LYS A CA 1
ATOM 1084 C C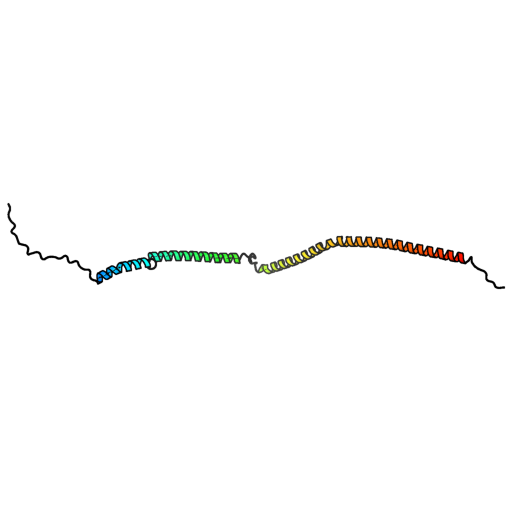 . LYS A 1 132 ? 33.428 1.583 -30.356 1.00 87.88 132 LYS A C 1
ATOM 1086 O O . LYS A 1 132 ? 34.520 1.394 -30.897 1.00 87.88 132 LYS A O 1
ATOM 1091 N N . ASN A 1 133 ? 32.503 0.624 -30.290 1.00 89.25 133 ASN A N 1
ATOM 1092 C CA . ASN A 1 133 ? 32.679 -0.679 -30.935 1.00 89.25 133 ASN A CA 1
ATOM 1093 C C . ASN A 1 133 ? 32.650 -0.560 -32.465 1.00 89.25 133 ASN A C 1
ATOM 1095 O O . ASN A 1 133 ? 33.436 -1.230 -33.133 1.00 89.25 133 ASN A O 1
ATOM 1099 N N . MET A 1 134 ? 31.784 0.300 -33.010 1.00 92.50 134 MET A N 1
ATOM 1100 C CA . MET A 1 134 ? 31.737 0.604 -34.442 1.00 92.50 134 MET A CA 1
ATOM 1101 C C . MET A 1 134 ? 33.016 1.293 -34.916 1.00 92.50 134 MET A C 1
ATOM 1103 O O . MET A 1 134 ? 33.586 0.834 -35.897 1.00 92.50 134 MET A O 1
ATOM 1107 N N . ASP A 1 135 ? 33.524 2.292 -34.190 1.00 94.06 135 ASP A N 1
ATOM 1108 C CA . ASP A 1 135 ? 34.800 2.952 -34.502 1.00 94.06 135 ASP A CA 1
ATOM 1109 C C . ASP A 1 135 ? 35.946 1.935 -34.533 1.00 94.06 135 ASP A C 1
ATOM 1111 O O . ASP A 1 135 ? 36.738 1.890 -35.469 1.00 94.06 135 ASP A O 1
ATOM 1115 N N . THR A 1 136 ? 35.985 1.031 -33.550 1.00 95.50 136 THR A N 1
ATOM 1116 C CA . THR A 1 136 ? 36.992 -0.041 -33.504 1.00 95.50 136 THR A CA 1
ATOM 1117 C C . THR A 1 136 ? 36.875 -0.989 -34.703 1.00 95.50 136 THR A C 1
ATOM 1119 O O . THR A 1 136 ? 37.888 -1.444 -35.236 1.00 95.50 136 THR A O 1
ATOM 1122 N N . ALA A 1 137 ? 35.653 -1.332 -35.119 1.00 95.69 137 ALA A N 1
ATOM 1123 C CA . ALA A 1 137 ? 35.416 -2.180 -36.285 1.00 95.69 137 ALA A CA 1
ATOM 1124 C C . ALA A 1 137 ? 35.787 -1.466 -37.594 1.00 95.69 137 ALA A C 1
ATOM 1126 O O . ALA A 1 137 ? 36.371 -2.091 -38.481 1.00 95.69 137 ALA A O 1
ATOM 1127 N N . LEU A 1 138 ? 35.505 -0.165 -37.687 1.00 96.88 138 LEU A N 1
ATOM 1128 C CA . LEU A 1 138 ? 35.875 0.676 -38.816 1.00 96.88 138 LEU A CA 1
ATOM 1129 C C . LEU A 1 138 ? 37.396 0.723 -38.974 1.00 96.88 138 LEU A C 1
ATOM 1131 O O . LEU A 1 138 ? 37.889 0.322 -40.021 1.00 96.88 138 LEU A O 1
ATOM 1135 N N . THR A 1 139 ? 38.143 1.053 -37.916 1.00 97.19 139 THR A N 1
ATOM 1136 C CA . THR A 1 139 ? 39.616 1.096 -37.963 1.00 97.19 139 THR A CA 1
ATOM 1137 C C . THR A 1 139 ? 40.232 -0.249 -38.358 1.00 97.19 139 THR A C 1
ATOM 1139 O O . THR A 1 139 ? 41.197 -0.303 -39.116 1.00 97.19 139 THR A O 1
ATOM 1142 N N . LYS A 1 140 ? 39.672 -1.369 -37.878 1.00 97.44 140 LYS A N 1
ATOM 1143 C CA . LYS A 1 140 ? 40.120 -2.707 -38.303 1.00 97.44 140 LYS A CA 1
ATOM 1144 C C . LYS A 1 140 ? 39.862 -2.960 -39.785 1.00 97.44 140 LYS A C 1
ATOM 1146 O O . LYS A 1 140 ? 40.674 -3.603 -40.437 1.00 97.44 140 LYS A O 1
ATOM 1151 N N . THR A 1 141 ? 38.731 -2.487 -40.298 1.00 97.44 141 THR A N 1
ATOM 1152 C CA . THR A 1 141 ? 38.371 -2.643 -41.710 1.00 97.44 141 THR A CA 1
ATOM 1153 C C . THR A 1 141 ? 39.271 -1.785 -42.592 1.00 97.44 141 THR A C 1
ATOM 1155 O O . THR A 1 141 ? 39.759 -2.279 -43.598 1.00 97.44 141 THR A O 1
ATOM 1158 N N . GLU A 1 142 ? 39.548 -0.545 -42.190 1.00 97.50 142 GLU A N 1
ATOM 1159 C CA . GLU A 1 142 ? 40.486 0.348 -42.881 1.00 97.50 142 GLU A CA 1
ATOM 1160 C C . GLU A 1 142 ? 41.881 -0.278 -42.989 1.00 97.50 142 GLU A C 1
ATOM 1162 O O . GLU A 1 142 ? 42.454 -0.301 -44.073 1.00 97.50 142 GLU A O 1
ATOM 1167 N N . LEU A 1 143 ? 42.387 -0.874 -41.902 1.00 97.62 143 LEU A N 1
ATOM 1168 C CA . LEU A 1 143 ? 43.664 -1.594 -41.912 1.00 97.62 143 LEU A CA 1
ATOM 1169 C C . LEU A 1 143 ? 43.651 -2.756 -42.915 1.00 97.62 143 LEU A C 1
ATOM 1171 O O . LEU A 1 143 ? 44.555 -2.871 -43.734 1.00 97.62 143 LEU A O 1
ATOM 1175 N N . LEU A 1 144 ? 42.604 -3.588 -42.901 1.00 98.00 144 LEU A N 1
ATOM 1176 C CA . LEU A 1 144 ? 42.484 -4.704 -43.845 1.00 98.00 144 LEU A CA 1
ATOM 1177 C C . LEU A 1 144 ? 42.383 -4.242 -45.304 1.00 98.00 144 LEU A C 1
ATOM 1179 O O . LEU A 1 144 ? 42.855 -4.946 -46.193 1.00 98.00 144 LEU A O 1
ATOM 1183 N N . VAL A 1 145 ? 41.758 -3.090 -45.565 1.00 97.94 145 VAL A N 1
ATOM 1184 C CA . VAL A 1 145 ? 41.708 -2.497 -46.908 1.00 97.94 145 VAL A CA 1
ATOM 1185 C C . VAL A 1 145 ? 43.105 -2.076 -47.352 1.00 97.94 145 VAL A C 1
ATOM 1187 O O . VAL A 1 145 ? 43.490 -2.417 -48.465 1.00 97.94 145 VAL A O 1
ATOM 1190 N N . MET A 1 146 ? 43.886 -1.432 -46.480 1.00 96.94 146 MET A N 1
ATOM 1191 C CA . MET A 1 146 ? 45.276 -1.072 -46.783 1.00 96.94 146 MET A CA 1
ATOM 1192 C C . MET A 1 146 ? 46.140 -2.307 -47.082 1.00 96.94 146 MET A C 1
ATOM 1194 O O . MET A 1 146 ? 46.864 -2.318 -48.075 1.00 96.94 146 MET A O 1
ATOM 1198 N N . ASP A 1 147 ? 46.025 -3.369 -46.277 1.00 97.62 147 ASP A N 1
ATOM 1199 C CA . ASP A 1 147 ? 46.746 -4.630 -46.512 1.00 97.62 147 ASP A CA 1
ATOM 1200 C C . ASP A 1 147 ? 46.346 -5.270 -47.856 1.00 97.62 147 ASP A C 1
ATOM 1202 O O . ASP A 1 147 ? 47.174 -5.850 -48.563 1.00 97.62 147 ASP A O 1
ATOM 1206 N N . LEU A 1 148 ? 45.064 -5.175 -48.225 1.00 97.88 148 LEU A N 1
ATOM 1207 C CA . LEU A 1 148 ? 44.544 -5.707 -49.485 1.00 97.88 148 LEU A CA 1
ATOM 1208 C C . LEU A 1 148 ? 45.031 -4.895 -50.689 1.00 97.88 148 LEU A C 1
ATOM 1210 O O . LEU A 1 148 ? 45.373 -5.489 -51.711 1.00 97.88 148 LEU A O 1
ATOM 1214 N N . GLU A 1 149 ? 45.082 -3.568 -50.572 1.00 97.44 149 GLU A N 1
ATOM 1215 C CA . GLU A 1 149 ? 45.669 -2.676 -51.578 1.00 97.44 149 GLU A CA 1
ATOM 1216 C C . GLU A 1 149 ? 47.154 -2.9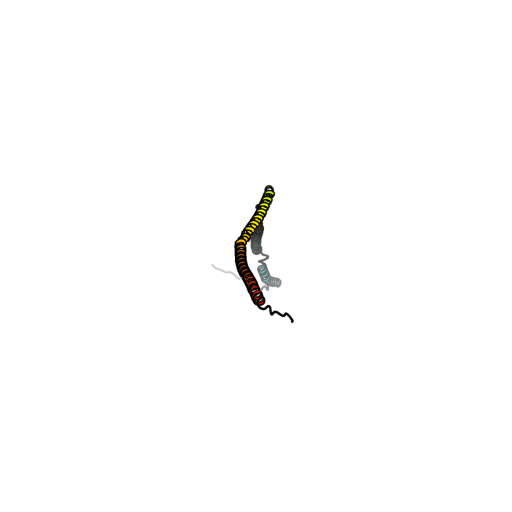94 -51.786 1.00 97.44 149 GLU A C 1
ATOM 1218 O O . GLU A 1 149 ? 47.586 -3.182 -52.925 1.00 97.44 149 GLU A O 1
ATOM 1223 N N . GLU A 1 150 ? 47.919 -3.168 -50.703 1.00 97.62 150 GLU A N 1
ATOM 1224 C CA . GLU A 1 150 ? 49.328 -3.561 -50.789 1.00 97.62 150 GLU A CA 1
ATOM 1225 C C . GLU A 1 150 ? 49.492 -4.926 -51.477 1.00 97.62 150 GLU A C 1
ATOM 1227 O O . GLU A 1 150 ? 50.333 -5.088 -52.367 1.00 97.62 150 GLU A O 1
ATOM 1232 N N . LEU A 1 151 ? 48.672 -5.913 -51.107 1.00 97.75 151 LEU A N 1
ATOM 1233 C CA . LEU A 1 151 ? 48.706 -7.236 -51.726 1.00 97.75 151 LEU A CA 1
ATOM 1234 C C . LEU A 1 151 ? 48.346 -7.178 -53.219 1.00 97.75 151 LEU A C 1
ATOM 1236 O O . LEU A 1 151 ? 48.973 -7.863 -54.030 1.00 97.75 151 LEU A O 1
ATOM 1240 N N . ALA A 1 152 ? 47.362 -6.361 -53.598 1.00 97.38 152 ALA A N 1
ATOM 1241 C CA . ALA A 1 152 ? 46.978 -6.162 -54.991 1.00 97.38 152 ALA A CA 1
ATOM 1242 C C . ALA A 1 152 ? 48.126 -5.548 -55.810 1.00 97.38 152 ALA A C 1
ATOM 1244 O O . ALA A 1 152 ? 48.437 -6.050 -56.893 1.00 97.38 152 ALA A O 1
ATOM 1245 N N . ASP A 1 153 ? 48.815 -4.543 -55.267 1.00 97.00 153 ASP A N 1
ATOM 1246 C CA . ASP A 1 153 ? 49.999 -3.941 -55.887 1.00 97.00 153 ASP A 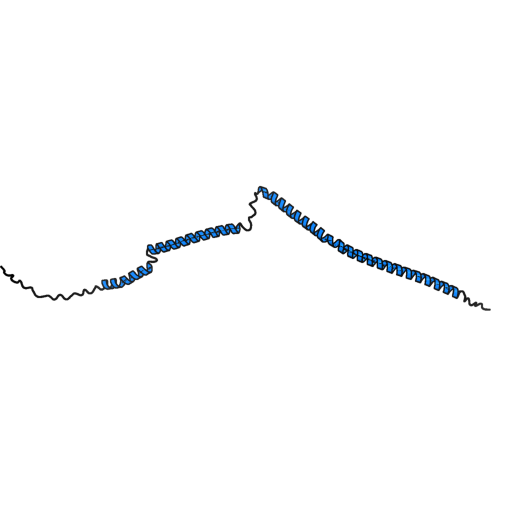CA 1
ATOM 1247 C C . ASP A 1 153 ? 51.138 -4.952 -56.059 1.00 97.00 153 ASP A C 1
ATOM 1249 O O . ASP A 1 153 ? 51.807 -4.977 -57.098 1.00 97.00 153 ASP A O 1
ATOM 1253 N N . GLN A 1 154 ? 51.362 -5.816 -55.065 1.00 97.25 154 GLN A N 1
ATOM 1254 C CA . GLN A 1 154 ? 52.345 -6.893 -55.177 1.00 97.25 154 GLN A CA 1
ATOM 1255 C C . GLN A 1 154 ? 51.981 -7.857 -56.314 1.00 97.25 154 GLN A C 1
ATOM 1257 O O . GLN A 1 154 ? 52.846 -8.184 -57.126 1.00 97.25 154 GLN A O 1
ATOM 1262 N N . ILE A 1 155 ? 50.716 -8.272 -56.427 1.00 97.19 155 ILE A N 1
ATOM 1263 C CA . ILE A 1 155 ? 50.250 -9.160 -57.505 1.00 97.19 155 ILE A CA 1
ATOM 1264 C C . ILE A 1 155 ? 50.452 -8.514 -58.882 1.00 97.19 155 ILE A C 1
ATOM 1266 O O . ILE A 1 155 ? 50.914 -9.186 -59.807 1.00 97.19 155 ILE A O 1
ATOM 1270 N N . LEU A 1 156 ? 50.146 -7.221 -59.029 1.00 96.44 156 LEU A N 1
ATOM 1271 C CA . LEU A 1 156 ? 50.345 -6.499 -60.289 1.00 96.44 156 LEU A CA 1
ATOM 1272 C C . LEU A 1 156 ? 51.824 -6.449 -60.684 1.00 96.44 156 LEU A C 1
ATOM 1274 O O . LEU A 1 156 ? 52.158 -6.832 -61.806 1.00 96.44 156 LEU A O 1
ATOM 1278 N N . LYS A 1 157 ? 52.712 -6.086 -59.749 1.00 96.06 157 LYS A N 1
ATOM 1279 C CA . LYS A 1 157 ? 54.170 -6.090 -59.972 1.00 96.06 157 LYS A CA 1
ATOM 1280 C C . LYS A 1 157 ? 54.685 -7.476 -60.358 1.00 96.06 157 LYS A C 1
ATOM 1282 O O . LYS A 1 157 ? 55.495 -7.601 -61.273 1.00 96.06 157 LYS A O 1
ATOM 1287 N N . TRP A 1 158 ? 54.197 -8.527 -59.698 1.00 96.38 158 TRP A N 1
ATOM 1288 C CA . TRP A 1 158 ? 54.524 -9.911 -60.052 1.00 96.38 158 TRP A CA 1
ATOM 1289 C C . TRP A 1 158 ? 54.061 -10.269 -61.471 1.00 96.38 158 TRP A C 1
ATOM 1291 O O . TRP A 1 158 ? 54.809 -10.900 -62.217 1.00 96.38 158 TRP A O 1
ATOM 1301 N N . GLY A 1 159 ? 52.858 -9.850 -61.869 1.00 94.38 159 GLY A N 1
ATOM 1302 C CA . GLY A 1 159 ? 52.336 -10.072 -63.218 1.00 94.38 159 GLY A CA 1
ATOM 1303 C C . GLY A 1 159 ? 53.115 -9.323 -64.305 1.00 94.38 159 GLY A C 1
ATOM 1304 O O . GLY A 1 159 ? 53.310 -9.856 -65.398 1.00 94.38 159 GLY A O 1
ATOM 1305 N N . GLU A 1 160 ? 53.584 -8.109 -64.019 1.00 93.75 160 GLU A N 1
ATOM 1306 C CA . GLU A 1 160 ? 54.470 -7.343 -64.905 1.00 93.75 160 GLU A CA 1
ATOM 1307 C C . GLU A 1 160 ? 55.832 -8.022 -65.055 1.00 93.75 160 GLU A C 1
ATOM 1309 O O . GLU A 1 160 ? 56.257 -8.285 -66.181 1.00 93.75 160 GLU A O 1
ATOM 1314 N N . TRP A 1 161 ? 56.454 -8.410 -63.938 1.00 94.06 161 TRP A N 1
ATOM 1315 C CA . TRP A 1 161 ? 57.718 -9.147 -63.936 1.00 94.06 161 TRP A CA 1
ATOM 1316 C C . TRP A 1 161 ? 57.625 -10.448 -64.747 1.00 94.06 161 TRP A C 1
ATOM 1318 O O . TRP A 1 161 ? 58.501 -10.748 -65.556 1.00 94.06 161 TRP A O 1
ATOM 1328 N N . GLN A 1 162 ? 56.531 -11.207 -64.608 1.00 89.75 162 GLN A N 1
ATOM 1329 C CA . GLN A 1 162 ? 56.317 -12.417 -65.410 1.00 89.75 162 GLN A CA 1
ATOM 1330 C C . GLN A 1 162 ? 56.222 -12.133 -66.916 1.00 89.75 162 GLN A C 1
ATOM 1332 O O . GLN A 1 162 ? 56.741 -12.914 -67.716 1.00 89.75 162 GLN A O 1
ATOM 1337 N N . LYS A 1 163 ? 55.572 -11.034 -67.324 1.00 90.19 163 LYS A N 1
ATOM 1338 C CA . LYS A 1 163 ? 55.493 -10.634 -68.741 1.00 90.19 163 LYS A CA 1
ATOM 1339 C C . LYS A 1 163 ? 56.857 -10.227 -69.296 1.00 90.19 163 LYS A C 1
ATOM 1341 O O . LYS A 1 163 ? 57.155 -10.566 -70.442 1.00 90.19 163 LYS A O 1
ATOM 1346 N N . GLU A 1 164 ? 57.667 -9.529 -68.504 1.00 88.25 164 GLU A N 1
ATOM 1347 C CA . GLU A 1 164 ? 59.033 -9.135 -68.870 1.00 88.25 164 GLU A CA 1
ATOM 1348 C C . GLU A 1 164 ? 59.921 -10.370 -69.073 1.00 88.25 164 GLU A C 1
ATOM 1350 O O . GLU A 1 164 ? 60.446 -10.573 -70.165 1.00 88.25 164 GLU A O 1
ATOM 1355 N N . VAL A 1 165 ? 59.960 -11.285 -68.095 1.00 85.69 165 VAL A N 1
ATOM 1356 C CA . VAL A 1 165 ? 60.725 -12.544 -68.182 1.00 85.69 165 VAL A CA 1
ATOM 1357 C C . VAL A 1 165 ? 60.301 -13.397 -69.382 1.00 85.69 165 VAL A C 1
ATOM 1359 O O . VAL A 1 165 ? 61.142 -13.991 -70.060 1.00 85.69 165 VAL A O 1
ATOM 1362 N N . TYR A 1 166 ? 58.999 -13.471 -69.676 1.00 77.69 166 TYR A N 1
ATOM 1363 C CA . TYR A 1 166 ? 58.509 -14.222 -70.832 1.00 77.69 166 TYR A CA 1
ATOM 1364 C C . TYR A 1 166 ? 58.924 -13.570 -72.158 1.00 77.69 166 TYR A C 1
ATOM 1366 O O . TYR A 1 166 ? 59.369 -14.270 -73.072 1.00 77.69 166 TYR A O 1
ATOM 1374 N N . SER A 1 167 ? 58.851 -12.241 -72.248 1.00 77.75 167 SER A N 1
ATOM 1375 C CA . SER A 1 167 ? 59.288 -11.486 -73.429 1.00 77.75 167 SER A CA 1
ATOM 1376 C C . SER A 1 167 ? 60.791 -11.656 -73.679 1.00 77.75 167 SER A C 1
ATOM 1378 O O . SER A 1 167 ? 61.193 -11.948 -74.806 1.00 77.75 167 SER A O 1
ATOM 1380 N N . ASP A 1 168 ? 61.610 -11.609 -72.627 1.00 72.06 168 ASP A N 1
ATOM 1381 C CA . ASP A 1 168 ? 63.053 -11.861 -72.704 1.00 72.06 168 ASP A CA 1
ATOM 1382 C C . ASP A 1 168 ? 63.372 -13.303 -73.127 1.00 72.06 168 ASP A C 1
ATOM 1384 O O . ASP A 1 168 ? 64.299 -13.547 -73.902 1.00 72.06 168 ASP A O 1
ATOM 1388 N N . SER A 1 169 ? 62.580 -14.286 -72.684 1.00 70.56 169 SER A N 1
ATOM 1389 C CA . SER A 1 169 ? 62.761 -15.688 -73.085 1.00 70.56 169 SER A CA 1
ATOM 1390 C C . SER A 1 169 ? 62.458 -15.931 -74.575 1.00 70.56 169 SER A C 1
ATOM 1392 O O . SER A 1 169 ? 63.155 -16.712 -75.230 1.00 70.56 169 SER A O 1
ATOM 1394 N N . ILE A 1 170 ? 61.476 -15.218 -75.143 1.00 60.16 170 ILE A N 1
ATOM 1395 C CA . ILE A 1 170 ? 61.144 -15.275 -76.575 1.00 60.16 170 ILE A CA 1
ATOM 1396 C C . ILE A 1 170 ? 62.251 -14.615 -77.405 1.00 60.16 170 ILE A C 1
ATOM 1398 O O . ILE A 1 170 ? 62.686 -15.192 -78.403 1.00 60.16 170 ILE A O 1
ATOM 1402 N N . CYS A 1 171 ? 62.768 -13.462 -76.968 1.00 57.28 171 CYS A N 1
ATOM 1403 C CA . CYS A 1 171 ? 63.899 -12.789 -77.615 1.00 57.28 171 CYS A CA 1
ATOM 1404 C C . CYS A 1 171 ? 65.163 -13.664 -77.643 1.00 57.28 171 CYS A C 1
ATOM 1406 O O . CYS A 1 171 ? 65.866 -13.699 -78.650 1.00 57.28 171 CYS A O 1
ATOM 1408 N N . ASN A 1 172 ? 65.413 -14.435 -76.581 1.00 55.44 172 ASN A N 1
ATOM 1409 C CA . ASN A 1 172 ? 66.537 -15.373 -76.522 1.00 55.44 172 ASN A CA 1
ATOM 1410 C C . ASN A 1 172 ? 66.327 -16.638 -77.382 1.00 55.44 172 ASN A C 1
ATOM 1412 O O . ASN A 1 172 ? 67.301 -17.259 -77.804 1.00 55.44 172 ASN A O 1
ATOM 1416 N N . THR A 1 173 ? 65.079 -17.014 -77.686 1.00 53.72 173 THR A N 1
ATOM 1417 C CA . THR A 1 173 ? 64.757 -18.187 -78.527 1.00 53.72 173 THR A CA 1
ATOM 1418 C C . THR A 1 173 ? 64.760 -17.845 -80.021 1.00 53.72 173 THR A C 1
ATOM 1420 O O . THR A 1 173 ? 65.146 -18.677 -80.838 1.00 53.72 173 THR A O 1
ATOM 1423 N N . ALA A 1 174 ? 64.442 -16.599 -80.392 1.00 47.53 174 ALA A N 1
ATOM 1424 C CA . ALA A 1 174 ? 64.557 -16.107 -81.770 1.00 47.53 174 ALA A CA 1
ATOM 1425 C C . ALA A 1 174 ? 66.015 -16.041 -82.289 1.00 47.53 174 ALA A C 1
ATOM 1427 O O . ALA A 1 174 ? 66.232 -15.883 -83.487 1.00 47.53 174 ALA A O 1
ATOM 1428 N N . GLY A 1 175 ? 67.014 -16.188 -81.408 1.00 49.62 175 GLY A N 1
ATOM 1429 C CA . GLY A 1 175 ? 68.429 -16.341 -81.767 1.00 49.62 175 GLY A CA 1
ATOM 1430 C C . GLY A 1 175 ? 68.878 -17.784 -82.045 1.00 49.62 175 GLY A C 1
ATOM 1431 O O . GLY A 1 175 ? 70.003 -17.982 -82.497 1.00 49.62 175 GLY A O 1
ATOM 1432 N N . PHE A 1 176 ? 68.027 -18.788 -81.801 1.00 47.72 176 PHE A N 1
ATOM 1433 C CA . PHE A 1 176 ? 68.317 -20.206 -82.045 1.00 47.72 176 PHE A CA 1
ATOM 1434 C C . PHE A 1 176 ? 67.430 -20.780 -83.159 1.00 47.72 176 PHE A C 1
ATOM 1436 O O . PHE A 1 176 ? 66.802 -21.825 -83.005 1.00 47.72 176 PHE A O 1
ATOM 1443 N N . ASP A 1 177 ? 67.407 -20.112 -84.312 1.00 47.62 177 ASP A N 1
ATOM 1444 C CA . ASP A 1 177 ? 66.994 -20.743 -85.567 1.00 47.62 177 ASP A CA 1
ATOM 1445 C C . ASP A 1 177 ? 68.160 -21.622 -86.063 1.00 47.62 177 ASP A C 1
ATOM 1447 O O . ASP A 1 177 ? 69.028 -21.199 -86.831 1.00 47.62 177 ASP A O 1
ATOM 1451 N N . PHE A 1 178 ? 68.263 -22.846 -85.531 1.00 52.28 178 PHE A N 1
ATOM 1452 C CA . PHE A 1 178 ? 69.143 -23.865 -86.101 1.00 52.28 178 PHE A CA 1
ATOM 1453 C C . PHE A 1 178 ? 68.549 -24.302 -87.441 1.00 52.28 178 PHE A C 1
ATOM 1455 O O . PHE A 1 178 ? 67.696 -25.187 -87.503 1.00 52.28 178 PHE A O 1
ATOM 1462 N N . GLY A 1 179 ? 69.025 -23.666 -88.512 1.00 51.25 179 GLY A N 1
ATOM 1463 C CA . GLY A 1 179 ? 68.702 -24.011 -89.887 1.00 51.25 179 GLY A CA 1
ATOM 1464 C C . GLY A 1 179 ? 68.957 -25.490 -90.177 1.00 51.25 179 GLY A C 1
ATOM 1465 O O . GLY A 1 179 ? 70.090 -25.915 -90.395 1.00 51.25 179 GLY A O 1
ATOM 1466 N N . LEU A 1 180 ? 67.881 -26.270 -90.226 1.00 50.16 180 LEU A N 1
ATOM 1467 C CA . LEU A 1 180 ? 67.848 -27.562 -90.893 1.00 50.16 180 LEU A CA 1
ATOM 1468 C C . LEU A 1 180 ? 67.261 -27.347 -92.289 1.00 50.16 180 LEU A C 1
ATOM 1470 O O . LEU A 1 180 ? 66.045 -27.366 -92.464 1.00 50.16 180 LEU A O 1
ATOM 1474 N N . SER A 1 181 ? 68.130 -27.177 -93.288 1.00 42.16 181 SER A N 1
ATOM 1475 C CA . SER A 1 181 ? 67.782 -27.522 -94.666 1.00 42.16 181 SER A CA 1
ATOM 1476 C C . SER A 1 181 ? 68.681 -28.656 -95.131 1.00 42.16 181 SER A C 1
ATOM 1478 O O . SER A 1 181 ? 69.902 -28.545 -95.188 1.00 42.16 181 SER A O 1
ATOM 1480 N N . LEU A 1 182 ? 68.011 -29.764 -95.413 1.00 42.34 182 LEU A N 1
ATOM 1481 C CA . LEU A 1 182 ? 68.507 -30.984 -96.014 1.00 42.34 182 LEU A CA 1
ATOM 1482 C C . LEU A 1 182 ? 68.768 -30.722 -97.509 1.00 42.34 182 LEU A C 1
ATOM 1484 O O . LEU A 1 182 ? 67.796 -30.497 -98.222 1.00 42.34 182 LEU A O 1
ATOM 1488 N N . THR A 1 183 ? 70.040 -30.714 -97.930 1.00 38.03 183 THR A N 1
ATOM 1489 C CA . THR A 1 183 ? 70.631 -31.195 -99.211 1.00 38.03 183 THR A CA 1
ATOM 1490 C C . THR A 1 183 ? 72.011 -30.589 -99.410 1.00 38.03 183 THR A C 1
ATOM 1492 O O . THR A 1 183 ? 72.098 -29.343 -99.363 1.00 38.03 183 THR A O 1
#

InterPro domains:
  IPR026242 HAUS augmin-like complex subunit 2, metazoa [PR02088] (32-49)
  IPR026242 HAUS augmin-like complex subunit 2, metazoa [PR02088] (60-78)
  IPR026242 HAUS augmin-like complex subunit 2, metazoa [PR02088] (78-94)
  IPR026242 HAUS augmin-like complex subunit 2, metazoa [PR02088] (97-120)
  IPR026242 HAUS augmin-like complex subunit 2, metazoa [PR02088] (147-162)
  IPR028346 HAUS augmin-like complex subunit 2 [PF15003] (37-158)
  IPR028346 HAUS augmin-like complex subunit 2 [PTHR16039] (36-172)

Foldseek 3Di:
DDDDDDDDDDDDDDDDDPPPPPDDPVVVVVVVCVVVVVVVCVVCCCPPPCVNVVVVVVVVVVVVVVVVVVVVVVVVVVVVVVCPPPPPPPPDPPVCPVVVVVVVVVVVVVVVVVVVVVVVVVVVVCVVVVVVVVVVVVVVVVVVVVVVVVVVVVVVVVVVVVVVVVVVVVVVVVVPPPDDDDD

Radius of gyration: 71.3 Å; chains: 1; bounding box: 107×49×236 Å